Protein AF-A0A517RIB2-F1 (afdb_monomer)

Foldseek 3Di:
DDDDDDDDDDDDDDPPDDDDDDDDDDDDDDDDDDDDDDDDDDDDDDDDDDDDDDDDPVVVVVVVVVPPPPVVPPPDPFDFDVVHDDPVQLLVQVLQVVQCCVPPPVNQVVCVQQFPRPDQEEEEEQPEPDGDPPPRDHDHPSHDYYHDDPPDAPQLDGWHKYKYWHAAARGGWDDDLPDANTKIWIHTRHHANVHDDDFIKIWGWTWDDDDPHIYTDTRDMDTD

Solvent-accessible surface area (backbone atoms only — not comparable to full-atom values): 14415 Å² total; per-residue (Å²): 140,86,86,83,85,83,84,81,84,82,82,83,81,80,83,79,80,84,78,80,89,80,87,77,91,77,91,81,87,85,85,83,88,83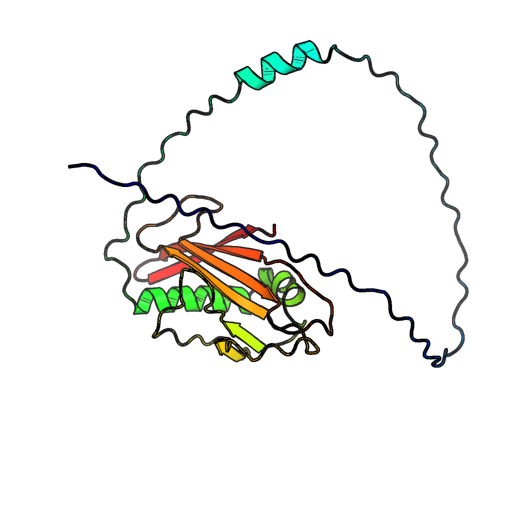,81,92,79,82,90,80,91,79,82,84,82,85,80,81,89,78,89,74,84,78,71,67,76,77,73,59,55,68,62,60,75,71,68,72,81,69,72,72,75,76,68,76,79,65,65,59,48,83,75,68,74,47,76,67,54,52,44,52,28,55,43,49,48,52,41,48,54,74,67,38,74,88,35,44,64,59,49,38,64,32,15,38,70,91,63,41,61,34,30,39,41,63,87,47,96,34,59,70,63,93,86,61,78,75,83,46,94,89,45,51,71,40,73,58,63,100,84,71,64,46,61,79,32,57,30,25,28,25,43,29,41,62,40,80,46,74,59,31,53,48,88,50,78,88,43,36,20,32,28,38,34,37,21,46,60,36,14,36,67,80,53,79,66,85,72,52,38,38,40,26,22,29,54,43,78,59,87,96,43,70,45,58,40,84,68,37,73,50,71,127

Sequence (224 aa):
MRCWVVLSLLIFANLSCNSEPGTSIAEGNRPPNSTEEDFLSTRSPSSEGEDSSLKSADEVIDLIESSTNEETEKLPPPIPFDPPLTAMEINGILQQCLEQILTSADFKRQREFYGTPGSKDVQLVNSSKTPWPANFHPKVKGYDLRFAKSNSVDLDGNRILGIRLDKLDVVAPNAGLFDGNIVLALSNVGGTKNGAVNGGCFLNFTVHRQGDNYVAAFSSSFDP

Radius of gyration: 26.04 Å; Cα contacts (8 Å, |Δi|>4): 301; chains: 1; bounding box: 56×55×72 Å

Nearest PDB structures (foldseek):
  7vd7-assembly1_A  TM=3.575E-01  e=9.929E-01  Salmonella enterica subsp. enterica serovar Typhimurium
  3fsd-assembly1_A-2  TM=3.003E-01  e=2.112E+00  Rhodospirillum rubrum ATCC 11170
  4kh9-assembly1_A  TM=2.680E-01  e=2.550E+00  Legionella pneumophila subsp. pneumophila str. Philadelphia 1

pLDDT: mean 79.36, std 21.77, range [35.62, 98.62]

Secondary structure (DSSP, 8-state):
-----------------PPP---------PPP----------PPPP----------GGGTHHHHHTS-------PPPPPPPSSPPPHHHHHHHHHHHHHHHHH-STTHHHHHHHS-TT--EEEEE--SSSPPPTT-----TT-EEEEPPTT---TTS---EEEEEEEE--SS----TT--SEEEEEEE-S-STT----SEEEEEEEEEEETTEEEEEEEEEE--

Organism: NCBI:txid2527973

Structure (mmCIF, N/CA/C/O backbone):
data_AF-A0A517RIB2-F1
#
_entry.id   AF-A0A517RIB2-F1
#
loop_
_atom_site.group_PDB
_atom_site.id
_atom_site.type_symbol
_atom_site.label_atom_id
_atom_site.label_alt_id
_atom_site.label_comp_id
_atom_site.label_asym_id
_atom_site.label_entity_id
_atom_site.label_seq_id
_atom_site.pdbx_PDB_ins_code
_atom_site.Cartn_x
_atom_site.Cartn_y
_atom_site.Cartn_z
_atom_site.occupancy
_atom_site.B_iso_or_equiv
_atom_site.auth_seq_id
_atom_site.auth_comp_id
_atom_site.auth_asym_id
_atom_site.auth_atom_id
_atom_site.pdbx_PDB_model_num
ATOM 1 N N . MET A 1 1 ? -4.989 41.581 23.540 1.00 45.84 1 MET A N 1
ATOM 2 C CA . MET A 1 1 ? -4.240 40.375 23.126 1.00 45.84 1 MET A CA 1
ATOM 3 C C . MET A 1 1 ? -4.424 40.224 21.624 1.00 45.84 1 MET A C 1
ATOM 5 O O . MET A 1 1 ? -5.555 40.067 21.191 1.00 45.84 1 MET A O 1
ATOM 9 N N . ARG A 1 2 ? -3.370 40.431 20.826 1.00 42.09 2 ARG A N 1
ATOM 10 C CA . ARG A 1 2 ? -3.424 40.395 19.354 1.00 42.09 2 ARG A CA 1
ATOM 11 C C . ARG A 1 2 ? -2.782 39.088 18.888 1.00 42.09 2 ARG A C 1
ATOM 13 O O . ARG A 1 2 ? -1.605 38.877 19.153 1.00 42.09 2 ARG A O 1
ATOM 20 N N . CYS A 1 3 ? -3.572 38.218 18.266 1.00 43.56 3 CYS A N 1
ATOM 21 C CA . CYS A 1 3 ? -3.136 36.927 17.740 1.00 43.56 3 CYS A CA 1
ATOM 22 C C . CYS A 1 3 ? -2.568 37.137 16.327 1.00 43.56 3 CYS A C 1
ATOM 24 O O . CYS A 1 3 ? -3.243 37.719 15.479 1.00 43.56 3 CYS A O 1
ATOM 26 N N . TRP A 1 4 ? -1.316 36.740 16.100 1.00 40.41 4 TRP A N 1
ATOM 27 C CA . TRP A 1 4 ? -0.672 36.773 14.787 1.00 40.41 4 TRP A CA 1
ATOM 28 C C . TRP A 1 4 ? -0.958 35.460 14.054 1.00 40.41 4 TRP A C 1
ATOM 30 O O . TRP A 1 4 ? -0.610 34.389 14.544 1.00 40.41 4 TRP A O 1
ATOM 40 N N . VAL A 1 5 ? -1.576 35.554 12.878 1.00 42.59 5 VAL A N 1
ATOM 41 C CA . VAL A 1 5 ? -1.723 34.448 11.926 1.00 42.59 5 VAL A CA 1
ATOM 42 C C . VAL A 1 5 ? -0.463 34.417 11.064 1.00 42.59 5 VAL A C 1
ATOM 44 O O . VAL A 1 5 ? -0.198 35.364 10.327 1.00 42.59 5 VAL A O 1
ATOM 47 N N . VAL A 1 6 ? 0.328 33.349 11.166 1.00 46.88 6 VAL A N 1
ATOM 48 C CA . VAL A 1 6 ? 1.473 33.107 10.279 1.00 46.88 6 VAL A CA 1
ATOM 49 C C . VAL A 1 6 ? 1.001 32.218 9.134 1.00 46.88 6 VAL A C 1
ATOM 51 O O . VAL A 1 6 ? 0.803 31.017 9.298 1.00 46.88 6 VAL A O 1
ATOM 54 N N . LEU A 1 7 ? 0.797 32.836 7.973 1.00 38.75 7 LEU A N 1
ATOM 55 C CA . LEU A 1 7 ? 0.502 32.175 6.707 1.00 38.75 7 LEU A CA 1
ATOM 56 C C . LEU A 1 7 ? 1.837 31.774 6.055 1.00 38.75 7 LEU A C 1
ATOM 58 O O . LEU A 1 7 ? 2.567 32.633 5.567 1.00 38.75 7 LEU A O 1
ATOM 62 N N . SER A 1 8 ? 2.191 30.487 6.078 1.00 37.72 8 SER A N 1
ATOM 63 C CA . SER A 1 8 ? 3.342 29.971 5.319 1.00 37.72 8 SER A CA 1
ATOM 64 C C . SER A 1 8 ? 2.891 29.524 3.930 1.00 37.72 8 SER A C 1
ATOM 66 O O . SER A 1 8 ? 2.282 28.467 3.782 1.00 37.72 8 SER A O 1
ATOM 68 N N . LEU A 1 9 ? 3.204 30.335 2.916 1.00 35.62 9 LEU A N 1
ATOM 69 C CA . LEU A 1 9 ? 3.211 29.921 1.513 1.00 35.62 9 LEU A CA 1
ATOM 70 C C . LEU A 1 9 ? 4.440 29.032 1.267 1.00 35.62 9 LEU A C 1
ATOM 72 O O . LEU A 1 9 ? 5.571 29.495 1.402 1.00 35.62 9 LEU A O 1
ATOM 76 N N . LEU A 1 10 ? 4.227 27.782 0.858 1.00 38.34 10 LEU A N 1
ATOM 77 C CA . LEU A 1 10 ? 5.267 26.946 0.257 1.00 38.34 10 LEU A CA 1
ATOM 78 C C . LEU A 1 10 ? 5.134 27.021 -1.266 1.00 38.34 10 LEU A C 1
ATOM 80 O O . LEU A 1 10 ? 4.159 26.552 -1.847 1.00 38.34 10 LEU A O 1
ATOM 84 N N . ILE A 1 11 ? 6.128 27.649 -1.888 1.00 37.16 11 ILE A N 1
ATOM 85 C CA . ILE A 1 11 ? 6.320 27.722 -3.336 1.00 37.16 11 ILE A CA 1
ATOM 86 C C . ILE A 1 11 ? 6.935 26.390 -3.781 1.00 37.16 11 ILE A C 1
ATOM 88 O O . ILE A 1 11 ? 8.055 26.066 -3.387 1.00 37.16 11 ILE A O 1
ATOM 92 N N . PHE A 1 12 ? 6.226 25.620 -4.607 1.00 36.28 12 PHE A N 1
ATOM 93 C CA . PHE A 1 12 ? 6.819 24.500 -5.337 1.00 36.28 12 PHE A CA 1
ATOM 94 C C . PHE A 1 12 ? 7.558 25.046 -6.561 1.00 36.28 12 PHE A C 1
ATOM 96 O O . PHE A 1 12 ? 6.946 25.543 -7.505 1.00 36.28 12 PHE A O 1
ATOM 103 N N . ALA A 1 13 ? 8.888 24.967 -6.538 1.00 38.66 13 ALA A N 1
ATOM 104 C CA . ALA A 1 13 ? 9.708 25.180 -7.719 1.00 38.66 13 ALA A CA 1
ATOM 105 C C . ALA A 1 13 ? 9.630 23.929 -8.611 1.00 38.66 13 ALA A C 1
ATOM 107 O O . ALA A 1 13 ? 10.135 22.867 -8.252 1.00 38.66 13 ALA A O 1
ATOM 108 N N . ASN A 1 14 ? 8.990 24.066 -9.774 1.00 38.19 14 ASN A N 1
ATOM 109 C CA . ASN A 1 14 ? 9.093 23.114 -10.876 1.00 38.19 14 ASN A CA 1
ATOM 110 C C . ASN A 1 14 ? 10.513 23.183 -11.455 1.00 38.19 14 ASN A C 1
ATOM 112 O O . ASN A 1 14 ? 10.850 24.132 -12.162 1.00 38.19 14 ASN A O 1
ATOM 116 N N . LEU A 1 15 ? 11.351 22.185 -11.163 1.00 39.03 15 LEU A N 1
ATOM 117 C CA . LEU A 1 15 ? 12.595 21.967 -11.899 1.00 39.03 15 LEU A CA 1
ATOM 118 C C . LEU A 1 15 ? 12.270 21.177 -13.174 1.00 39.03 15 LEU A C 1
ATOM 120 O O . LEU A 1 15 ? 12.202 19.951 -13.169 1.00 39.03 15 LEU A O 1
ATOM 124 N N . SER A 1 16 ? 12.051 21.902 -14.268 1.00 36.34 16 SER A N 1
ATOM 125 C CA . SER A 1 16 ? 12.040 21.342 -15.619 1.00 36.34 16 SER A CA 1
ATOM 126 C C . SER A 1 16 ? 13.488 21.263 -16.106 1.00 36.34 16 SER A C 1
ATOM 128 O O . SER A 1 16 ? 14.048 22.260 -16.557 1.00 36.34 16 SER A O 1
ATOM 130 N N . CYS A 1 17 ? 14.126 20.098 -15.975 1.00 39.66 17 CYS A N 1
ATOM 131 C CA . CYS A 1 17 ? 15.418 19.845 -16.612 1.00 39.66 17 CYS A CA 1
ATOM 132 C C . CYS A 1 17 ? 15.189 19.448 -18.073 1.00 39.66 17 CYS A C 1
ATOM 134 O O . CYS A 1 17 ? 14.773 18.329 -18.363 1.00 39.66 17 CYS A O 1
ATOM 136 N N . ASN A 1 18 ? 15.486 20.376 -18.984 1.00 40.94 18 ASN A N 1
ATOM 137 C CA . ASN A 1 18 ? 15.702 20.080 -20.396 1.00 40.94 18 ASN A CA 1
ATOM 138 C C . ASN A 1 18 ? 16.976 19.235 -20.531 1.00 40.94 18 ASN A C 1
ATOM 140 O O . ASN A 1 18 ? 18.061 19.712 -20.202 1.00 40.94 18 ASN A O 1
ATOM 144 N N . SER A 1 19 ? 16.854 18.002 -21.019 1.00 47.44 19 SER A N 1
ATOM 145 C CA . SER A 1 19 ? 17.989 17.212 -21.495 1.00 47.44 19 SER A CA 1
ATOM 146 C C . SER A 1 19 ? 18.117 17.351 -23.014 1.00 47.44 19 SER A C 1
ATOM 148 O O . SER A 1 19 ? 17.163 17.150 -23.764 1.00 47.44 19 SER A O 1
ATOM 150 N N . GLU A 1 20 ? 19.310 17.733 -23.465 1.00 50.09 20 GLU A N 1
ATOM 151 C CA . GLU A 1 20 ? 19.690 17.755 -24.878 1.00 50.09 20 GLU A CA 1
ATOM 152 C C . GLU A 1 20 ? 19.868 16.322 -25.423 1.00 50.09 20 GLU A C 1
ATOM 154 O O . GLU A 1 20 ? 20.310 15.432 -24.688 1.00 50.09 20 GLU A O 1
ATOM 159 N N . PRO A 1 21 ? 19.567 16.066 -26.711 1.00 47.94 21 PRO A N 1
ATOM 160 C CA . PRO A 1 21 ? 19.746 14.751 -27.311 1.00 47.94 21 PRO A CA 1
ATOM 161 C C . PRO A 1 21 ? 21.208 14.523 -27.723 1.00 47.94 21 PRO A C 1
ATOM 163 O O . PRO A 1 21 ? 21.693 15.049 -28.725 1.00 47.94 21 PRO A O 1
ATOM 166 N N . GLY A 1 22 ? 21.909 13.684 -26.959 1.00 44.22 22 GLY A N 1
ATOM 167 C CA . GLY A 1 22 ? 23.202 13.121 -27.338 1.00 44.22 22 GLY A CA 1
ATOM 168 C C . GLY A 1 22 ? 23.033 11.954 -28.310 1.00 44.22 22 GLY A C 1
ATOM 169 O O . GLY A 1 22 ? 22.654 10.852 -27.922 1.00 44.22 22 GLY A O 1
ATOM 170 N N . THR A 1 23 ? 23.331 12.200 -29.583 1.00 46.28 23 THR A N 1
ATOM 171 C CA . THR A 1 23 ? 23.396 11.188 -30.645 1.00 46.28 23 THR A CA 1
ATOM 172 C C . THR A 1 23 ? 24.617 10.291 -30.432 1.00 46.28 23 THR A C 1
ATOM 174 O O . THR A 1 23 ? 25.746 10.774 -30.481 1.00 46.28 23 THR A O 1
ATOM 177 N N . SER A 1 24 ? 24.424 8.983 -30.246 1.00 51.97 24 SER A N 1
ATOM 178 C CA . SER A 1 24 ? 25.511 8.003 -30.362 1.00 51.97 24 SER A CA 1
ATOM 179 C C . SER A 1 24 ? 25.044 6.823 -31.209 1.00 51.97 24 SER A C 1
ATOM 181 O O . SER A 1 24 ? 24.125 6.091 -30.841 1.00 51.97 24 SER A O 1
ATOM 183 N N . ILE A 1 25 ? 25.678 6.702 -32.373 1.00 47.03 25 ILE A N 1
ATOM 184 C CA . ILE A 1 25 ? 25.549 5.620 -33.343 1.00 47.03 25 ILE A CA 1
ATOM 185 C C . ILE A 1 25 ? 26.330 4.418 -32.806 1.00 47.03 25 ILE A C 1
ATOM 187 O O . ILE A 1 25 ? 27.524 4.533 -32.539 1.00 47.03 25 ILE A O 1
ATOM 191 N N . ALA A 1 26 ? 25.672 3.266 -32.695 1.00 50.69 26 ALA A N 1
ATOM 192 C CA . ALA A 1 26 ? 26.340 1.977 -32.577 1.00 50.69 26 ALA A CA 1
ATOM 193 C C . ALA A 1 26 ? 25.651 0.974 -33.512 1.00 50.69 26 ALA A C 1
ATOM 195 O O . ALA A 1 26 ? 24.519 0.547 -33.284 1.00 50.69 26 ALA A O 1
ATOM 196 N N . GLU A 1 27 ? 26.352 0.665 -34.602 1.00 44.44 27 GLU A N 1
ATOM 197 C CA . GLU A 1 27 ? 26.078 -0.422 -35.538 1.00 44.44 27 GLU A CA 1
ATOM 198 C C . GLU A 1 27 ? 26.131 -1.781 -34.829 1.00 44.44 27 GLU A C 1
ATOM 200 O O . GLU A 1 27 ? 27.027 -2.040 -34.024 1.00 44.44 27 GLU A O 1
ATOM 205 N N . GLY A 1 28 ? 25.205 -2.685 -35.160 1.00 40.41 28 GLY A N 1
ATOM 206 C CA . GLY A 1 28 ? 25.225 -4.033 -34.599 1.00 40.41 28 GLY A CA 1
ATOM 207 C C . GLY A 1 28 ? 24.167 -4.982 -35.155 1.00 40.41 28 GLY A C 1
ATOM 208 O O . GLY A 1 28 ? 23.161 -5.231 -34.507 1.00 40.41 28 GLY A O 1
ATOM 209 N N . ASN A 1 29 ? 24.464 -5.549 -36.326 1.00 45.88 29 ASN A N 1
ATOM 210 C CA . ASN A 1 29 ? 24.098 -6.893 -36.805 1.00 45.88 29 ASN A CA 1
ATOM 211 C C . ASN A 1 29 ? 22.614 -7.307 -36.886 1.00 45.88 29 ASN A C 1
ATOM 213 O O . ASN A 1 29 ? 21.997 -7.792 -35.940 1.00 45.88 29 ASN A O 1
ATOM 217 N N . ARG A 1 30 ? 22.111 -7.259 -38.126 1.00 48.56 30 ARG A N 1
ATOM 218 C CA . ARG A 1 30 ? 20.836 -7.808 -38.606 1.00 48.56 30 AR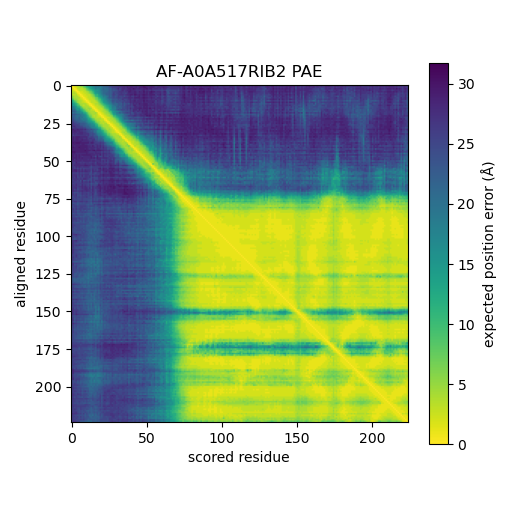G A CA 1
ATOM 219 C C . ARG A 1 30 ? 21.017 -9.259 -39.100 1.00 48.56 30 ARG A C 1
ATOM 221 O O . ARG A 1 30 ? 21.822 -9.461 -40.008 1.00 48.56 30 ARG A O 1
ATOM 228 N N . PRO A 1 31 ? 20.269 -10.258 -38.594 1.00 62.62 31 PRO A N 1
ATOM 229 C CA . PRO A 1 31 ? 20.094 -11.540 -39.278 1.00 62.62 31 PRO A CA 1
ATOM 230 C C . PRO A 1 31 ? 18.979 -11.461 -40.348 1.00 62.62 31 PRO A C 1
ATOM 232 O O . PRO A 1 31 ? 18.079 -10.623 -40.230 1.00 62.62 31 PRO A O 1
ATOM 235 N N . PRO A 1 32 ? 19.031 -12.293 -41.407 1.00 55.94 32 PRO A N 1
ATOM 236 C CA . PRO A 1 32 ? 18.137 -12.177 -42.552 1.00 55.94 32 PRO A CA 1
AT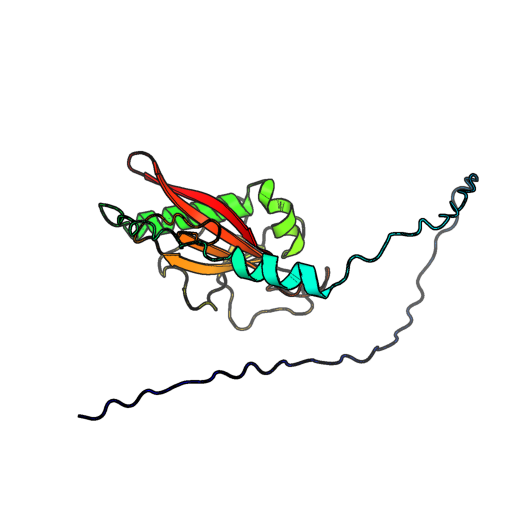OM 237 C C . PRO A 1 32 ? 16.843 -12.994 -42.414 1.00 55.94 32 PRO A C 1
ATOM 239 O O . PRO A 1 32 ? 16.830 -14.072 -41.831 1.00 55.94 32 PRO A O 1
ATOM 242 N N . ASN A 1 33 ? 15.816 -12.460 -43.078 1.00 40.31 33 ASN A N 1
ATOM 243 C CA . ASN A 1 33 ? 14.698 -13.122 -43.751 1.00 40.31 33 ASN A CA 1
ATOM 244 C C . ASN A 1 33 ? 13.892 -14.202 -43.024 1.00 40.31 33 ASN A C 1
ATOM 246 O O . ASN A 1 33 ? 14.311 -15.351 -42.916 1.00 40.31 33 ASN A O 1
ATOM 250 N N . SER A 1 34 ? 12.612 -13.885 -42.826 1.00 42.56 34 SER A N 1
ATOM 251 C CA . SER A 1 34 ? 11.543 -14.833 -43.129 1.00 42.56 34 SER A CA 1
ATOM 252 C C . SER A 1 34 ? 10.232 -14.106 -43.451 1.00 42.56 34 SER A C 1
ATOM 254 O O . SER A 1 34 ? 9.745 -13.320 -42.642 1.00 42.56 34 SER A O 1
ATOM 256 N N . THR A 1 35 ? 9.687 -14.476 -44.611 1.00 48.28 35 THR A N 1
ATOM 257 C CA . THR A 1 35 ? 8.255 -14.627 -44.912 1.00 48.28 35 THR A CA 1
ATOM 258 C C . THR A 1 35 ? 7.472 -13.386 -45.347 1.00 48.28 35 THR A C 1
ATOM 260 O O . THR A 1 35 ? 7.048 -12.552 -44.552 1.00 48.28 35 THR A O 1
ATOM 263 N N . GLU A 1 36 ? 7.263 -13.344 -46.663 1.00 48.62 36 GLU A N 1
ATOM 264 C CA . GLU A 1 36 ? 6.168 -12.683 -47.366 1.00 48.62 36 GLU A CA 1
ATOM 265 C C . GLU A 1 36 ? 4.822 -13.200 -46.837 1.00 48.62 36 GLU A C 1
ATOM 267 O O . GLU A 1 36 ? 4.609 -14.406 -46.870 1.00 48.62 36 GLU A O 1
ATOM 272 N N . GLU A 1 37 ? 3.924 -12.311 -46.403 1.00 57.41 37 GLU A N 1
ATOM 273 C CA . GLU A 1 37 ? 2.473 -12.483 -46.561 1.00 57.41 37 GLU A CA 1
ATOM 274 C C . GLU A 1 37 ? 1.821 -11.126 -46.867 1.00 57.41 37 GLU A C 1
ATOM 276 O O . GLU A 1 37 ? 1.681 -10.221 -46.046 1.00 57.41 37 GLU A O 1
ATOM 281 N N . ASP A 1 38 ? 1.585 -10.999 -48.161 1.00 43.66 38 ASP A N 1
ATOM 282 C CA . ASP A 1 38 ? 0.458 -10.443 -48.892 1.00 43.66 38 ASP A CA 1
ATOM 283 C C . ASP A 1 38 ? -0.883 -10.198 -48.139 1.00 43.66 38 ASP A C 1
ATOM 285 O O . ASP A 1 38 ? -1.216 -10.866 -47.167 1.00 43.66 38 ASP A O 1
ATOM 289 N N . PHE A 1 39 ? -1.705 -9.307 -48.723 1.00 42.22 39 PHE A N 1
ATOM 290 C CA . PHE A 1 39 ? -3.166 -9.132 -48.529 1.00 42.22 39 PHE A CA 1
ATOM 291 C C . PHE A 1 39 ? -3.692 -8.296 -47.331 1.00 42.22 39 PHE A C 1
ATOM 293 O O . PHE A 1 39 ? -3.982 -8.801 -46.256 1.00 42.22 39 PHE A O 1
ATOM 300 N N . LEU A 1 40 ? -4.013 -7.011 -47.558 1.00 47.53 40 LEU A N 1
ATOM 301 C CA . LEU A 1 40 ? -5.338 -6.538 -48.022 1.00 47.53 40 LEU A CA 1
ATOM 302 C C . LEU A 1 40 ? -5.604 -5.062 -47.678 1.00 47.53 40 LEU A C 1
ATOM 304 O O . LEU A 1 40 ? -5.538 -4.597 -46.544 1.00 47.53 40 LEU A O 1
ATOM 308 N N . SER A 1 41 ? -5.995 -4.359 -48.735 1.00 49.34 41 SER A N 1
ATOM 309 C CA . SER A 1 41 ? -6.528 -3.004 -48.787 1.00 49.34 41 SER A CA 1
ATOM 310 C C . SER A 1 41 ? -7.729 -2.818 -47.849 1.00 49.34 41 SER A C 1
ATOM 312 O O . SER A 1 41 ? -8.710 -3.552 -47.965 1.00 49.34 41 SER A O 1
ATOM 314 N N . THR A 1 42 ? -7.702 -1.803 -46.978 1.00 49.00 42 THR A N 1
ATOM 315 C CA . THR A 1 42 ? -8.908 -1.351 -46.264 1.00 49.00 42 THR A CA 1
ATOM 316 C C . THR A 1 42 ? -9.234 0.085 -46.658 1.00 49.00 42 THR A C 1
ATOM 318 O O . THR A 1 42 ? -8.474 1.017 -46.407 1.00 49.00 42 THR A O 1
ATOM 321 N N . ARG A 1 43 ? -10.378 0.208 -47.339 1.00 43.53 43 ARG A N 1
ATOM 322 C CA . ARG A 1 43 ? -11.059 1.426 -47.789 1.00 43.53 43 ARG A CA 1
ATOM 323 C C . ARG A 1 43 ? -11.248 2.442 -46.661 1.00 43.53 43 ARG A C 1
ATOM 325 O O . ARG A 1 43 ? -11.778 2.102 -45.608 1.00 43.53 43 ARG A O 1
ATOM 332 N N . SER A 1 44 ? -10.960 3.703 -46.970 1.00 53.47 44 SER A N 1
ATOM 333 C CA . SER A 1 44 ? -11.475 4.871 -46.255 1.00 53.47 44 SER A CA 1
ATOM 334 C C . SER A 1 44 ? -12.999 4.971 -46.412 1.00 53.47 44 SER A C 1
ATOM 336 O O . SER A 1 44 ? -13.476 4.946 -47.551 1.00 53.47 44 SER A O 1
ATOM 338 N N . PRO A 1 45 ? -13.775 5.134 -45.329 1.00 60.81 45 PRO A N 1
ATOM 339 C CA . PRO A 1 45 ? -15.135 5.631 -45.429 1.00 60.81 45 PRO A CA 1
ATOM 340 C C . PRO A 1 45 ? -15.137 7.164 -45.404 1.00 60.81 45 PRO A C 1
ATOM 342 O O . PRO A 1 45 ? -14.720 7.803 -44.439 1.00 60.81 45 PRO A O 1
ATOM 345 N N . SER A 1 46 ? -15.615 7.734 -46.506 1.00 50.97 46 SER A N 1
ATOM 346 C CA . SER A 1 46 ? -16.112 9.101 -46.617 1.00 50.97 46 SER A CA 1
ATOM 347 C C . SER A 1 46 ? -17.292 9.273 -45.659 1.00 50.97 46 SER A C 1
ATOM 349 O O . SER A 1 46 ? -18.270 8.537 -45.761 1.00 50.97 46 SER A O 1
ATOM 351 N N . SER A 1 47 ? -17.202 10.227 -44.737 1.00 57.00 47 SER A N 1
ATOM 352 C CA . SER A 1 47 ? -18.310 10.622 -43.867 1.00 57.00 47 SER A CA 1
ATOM 353 C C . SER A 1 47 ? -18.882 11.925 -44.406 1.00 57.00 47 SER A C 1
ATOM 355 O O . SER A 1 47 ? -18.258 12.979 -44.280 1.00 57.00 47 SER A O 1
ATOM 357 N N . GLU A 1 48 ? -20.035 11.816 -45.057 1.00 56.81 48 GLU A N 1
ATOM 358 C CA . GLU A 1 48 ? -20.853 12.931 -45.523 1.00 56.81 48 GLU A CA 1
ATOM 359 C C . GLU A 1 48 ? -21.429 13.697 -44.328 1.00 56.81 48 GLU A C 1
ATOM 361 O O . GLU A 1 48 ? -21.683 13.131 -43.263 1.00 56.81 48 GLU A O 1
ATOM 366 N N . GLY A 1 49 ? -21.547 15.012 -44.504 1.00 53.34 49 GLY A N 1
ATOM 367 C CA . GLY A 1 49 ? -22.032 15.931 -43.490 1.00 53.34 49 GLY A CA 1
ATOM 368 C C . GLY A 1 49 ? -23.516 15.754 -43.202 1.00 53.34 49 GLY A C 1
ATOM 369 O O . GLY A 1 49 ? -24.329 15.635 -44.116 1.00 53.34 49 GLY A O 1
ATOM 370 N N . GLU A 1 50 ? -23.854 15.840 -41.920 1.00 54.75 50 GLU A N 1
ATOM 371 C CA . GLU A 1 50 ? -25.201 16.159 -41.476 1.00 54.75 50 GLU A CA 1
ATOM 372 C C . GLU A 1 50 ? -25.186 17.472 -40.694 1.00 54.75 50 GLU A C 1
ATOM 374 O O . GLU A 1 50 ? -24.386 17.711 -39.789 1.00 54.75 50 GLU A O 1
ATOM 379 N N . ASP A 1 51 ? -26.080 18.333 -41.153 1.00 54.00 51 ASP A N 1
ATOM 380 C CA . ASP A 1 51 ? -26.317 19.714 -40.785 1.00 54.00 51 ASP A CA 1
ATOM 381 C C . ASP A 1 51 ? -27.073 19.743 -39.444 1.00 54.00 51 ASP A C 1
ATOM 383 O O . ASP A 1 51 ? -28.297 19.599 -39.388 1.00 54.00 51 ASP A O 1
ATOM 387 N N . SER A 1 52 ? -26.347 19.845 -38.326 1.00 56.03 52 SER A N 1
ATOM 388 C CA . SER A 1 52 ? -26.957 19.920 -36.996 1.00 56.03 52 SER A CA 1
ATOM 389 C C . SER A 1 52 ? -27.192 21.375 -36.596 1.00 56.03 52 SER A C 1
ATOM 391 O O . SER A 1 52 ? -26.274 22.092 -36.196 1.00 56.03 52 SER A O 1
ATOM 393 N N . SER A 1 53 ? -28.458 21.775 -36.694 1.00 58.81 53 SER A N 1
ATOM 394 C CA . SER A 1 53 ? -29.059 22.999 -36.160 1.00 58.81 53 SER A CA 1
ATOM 395 C C . SER A 1 53 ? -28.472 23.399 -34.796 1.00 58.81 53 SER A C 1
ATOM 397 O O . SER A 1 53 ? -28.748 22.781 -33.764 1.00 58.81 53 SER A O 1
ATOM 399 N N . LEU A 1 54 ? -27.649 24.450 -34.813 1.00 53.09 54 LEU A N 1
ATOM 400 C CA . LEU A 1 54 ? -27.079 25.104 -33.639 1.00 53.09 54 LEU A CA 1
ATOM 401 C C . LEU A 1 54 ? -28.208 25.766 -32.839 1.00 53.09 54 LEU A C 1
ATOM 403 O O . LEU A 1 54 ? -28.669 26.857 -33.173 1.00 53.09 54 LEU A O 1
ATOM 407 N N . LYS A 1 55 ? -28.661 25.103 -31.772 1.00 57.12 55 LYS A N 1
ATOM 408 C CA . LYS A 1 55 ? -29.397 25.784 -30.703 1.00 57.12 55 LYS A CA 1
ATOM 409 C C . LYS A 1 55 ? -28.445 26.776 -30.033 1.00 57.12 55 LYS A C 1
ATOM 411 O O . LYS A 1 55 ? -27.293 26.439 -29.767 1.00 57.12 55 LYS A O 1
ATOM 416 N N . SER A 1 56 ? -28.927 28.001 -29.836 1.00 61.31 56 SER A N 1
ATOM 417 C CA . SER A 1 56 ? -28.163 29.129 -29.298 1.00 61.31 56 SER A CA 1
ATOM 418 C C . SER A 1 56 ? -27.468 28.750 -27.987 1.00 61.31 56 SER A C 1
ATOM 420 O O . SER A 1 56 ? -28.117 28.257 -27.065 1.00 61.31 56 SER A O 1
ATOM 422 N N . ALA A 1 57 ? -26.153 28.974 -27.914 1.00 58.75 57 ALA A N 1
ATOM 423 C CA . ALA A 1 57 ? -25.313 28.621 -26.766 1.00 58.75 57 ALA A CA 1
ATOM 424 C C . ALA A 1 57 ? -25.732 29.331 -25.463 1.00 58.75 57 ALA A C 1
ATOM 426 O O . ALA A 1 57 ? -25.425 28.846 -24.376 1.00 58.75 57 ALA A O 1
ATOM 427 N N . ASP A 1 58 ? -26.477 30.431 -25.575 1.00 58.47 58 ASP A N 1
ATOM 428 C CA . ASP A 1 58 ? -26.853 31.272 -24.440 1.00 58.47 58 ASP A CA 1
ATOM 429 C C . ASP A 1 58 ? -28.008 30.694 -23.599 1.00 58.47 58 ASP A C 1
ATOM 431 O O . ASP A 1 58 ? -28.144 31.050 -22.436 1.00 58.47 58 ASP A O 1
ATOM 435 N N . GLU A 1 59 ? -28.812 29.760 -24.125 1.00 55.12 59 GLU A N 1
ATOM 436 C CA . GLU A 1 59 ? -29.969 29.198 -23.394 1.00 55.12 59 GLU A CA 1
ATOM 437 C C . GLU A 1 59 ? -29.615 27.943 -22.563 1.00 55.12 59 GLU A C 1
ATOM 439 O O . GLU A 1 59 ? -30.413 27.468 -21.757 1.00 55.12 59 GLU A O 1
ATOM 444 N N . VAL A 1 60 ? -28.405 27.392 -22.733 1.00 56.19 60 VAL A N 1
ATOM 445 C CA . VAL A 1 60 ? -27.942 26.191 -22.006 1.00 56.19 60 VAL A CA 1
ATOM 446 C C . VAL A 1 60 ? -27.244 26.552 -20.685 1.00 56.19 60 VAL A C 1
ATOM 448 O O . VAL A 1 60 ? -27.168 25.718 -19.785 1.00 56.19 60 VAL A O 1
ATOM 451 N N . ILE A 1 61 ? -26.769 27.793 -20.534 1.00 58.50 61 ILE A N 1
ATOM 452 C CA . ILE A 1 61 ? -25.978 28.226 -19.370 1.00 58.50 61 ILE A CA 1
ATOM 453 C C . ILE A 1 61 ? -26.862 28.379 -18.118 1.00 58.50 61 ILE A C 1
ATOM 455 O O . ILE A 1 61 ? -26.500 27.870 -17.056 1.00 58.50 61 ILE A O 1
ATOM 459 N N . ASP A 1 62 ? -28.069 28.934 -18.253 1.00 57.09 62 ASP A N 1
ATOM 460 C CA . ASP A 1 62 ? -28.972 29.166 -17.111 1.00 57.09 62 ASP A CA 1
ATOM 461 C C . ASP A 1 62 ? -29.547 27.870 -16.499 1.00 57.09 62 ASP A C 1
ATOM 463 O O . ASP A 1 62 ? -29.919 27.841 -15.324 1.00 57.09 62 ASP A O 1
ATOM 467 N N . LEU A 1 63 ? -29.588 26.759 -17.250 1.00 55.06 63 LEU A N 1
ATOM 468 C CA . LEU A 1 63 ? -30.058 25.468 -16.721 1.00 55.06 63 LEU A CA 1
ATOM 469 C C . LEU A 1 63 ? -28.986 24.723 -15.906 1.00 55.06 63 LEU A C 1
ATOM 471 O O . LEU A 1 63 ? -29.322 23.923 -15.028 1.00 55.06 63 LEU A O 1
ATOM 475 N N . ILE A 1 64 ? -27.704 24.974 -16.190 1.00 57.28 64 ILE A N 1
ATOM 476 C CA . ILE A 1 64 ? -26.580 24.311 -15.514 1.00 57.28 64 ILE A CA 1
ATOM 477 C C . ILE A 1 64 ? -26.338 24.943 -14.137 1.00 57.28 64 ILE A C 1
ATOM 479 O O . ILE A 1 64 ? -26.093 24.218 -13.175 1.00 57.28 64 ILE A O 1
ATOM 483 N N . GLU A 1 65 ? -26.504 26.262 -14.000 1.00 57.22 65 GLU A N 1
ATOM 484 C CA . GLU A 1 65 ? -26.330 26.956 -12.712 1.00 57.22 65 GLU A CA 1
ATOM 485 C C . GLU A 1 65 ? -27.462 26.670 -11.705 1.00 57.22 65 GLU A C 1
ATOM 487 O O . GLU A 1 65 ? -27.270 26.781 -10.495 1.00 57.22 65 GLU A O 1
ATOM 492 N N . SER A 1 66 ? -28.634 26.230 -12.177 1.00 53.28 66 SER A N 1
ATOM 493 C CA . SER A 1 66 ? -29.799 25.933 -11.331 1.00 53.28 66 SER A CA 1
ATOM 494 C C . SER A 1 66 ? -29.757 24.558 -10.640 1.00 53.28 66 SER A C 1
ATOM 496 O O . SER A 1 66 ? -30.576 24.318 -9.751 1.00 53.28 66 SER A O 1
ATOM 498 N N . SER A 1 67 ? -28.867 23.640 -11.037 1.00 53.19 67 SER A N 1
ATOM 499 C CA . SER A 1 67 ? -28.947 22.221 -10.626 1.00 53.19 67 SER A CA 1
ATOM 500 C C . SER A 1 67 ? -27.901 21.776 -9.596 1.00 53.19 67 SER A C 1
ATOM 502 O O . SER A 1 67 ? -27.906 20.616 -9.199 1.00 53.19 67 SER A O 1
ATOM 504 N N . THR A 1 68 ? -27.022 22.660 -9.117 1.00 55.34 68 THR A N 1
ATOM 505 C CA . THR A 1 68 ? -25.900 22.285 -8.227 1.00 55.34 68 THR A CA 1
ATOM 506 C C . THR A 1 68 ? -26.080 22.686 -6.764 1.00 55.34 68 THR A C 1
ATOM 508 O O . THR A 1 68 ? -25.101 22.808 -6.032 1.00 55.34 68 THR A O 1
ATOM 511 N N . ASN A 1 69 ? -27.320 22.833 -6.295 1.00 57.31 69 ASN A N 1
ATOM 512 C CA . ASN A 1 69 ? -27.606 22.804 -4.859 1.00 57.31 69 ASN A CA 1
ATOM 513 C C . ASN A 1 69 ? -27.777 21.345 -4.407 1.00 57.31 69 ASN A C 1
ATOM 515 O O . ASN A 1 69 ? -28.828 20.961 -3.899 1.00 57.31 69 ASN A O 1
ATOM 519 N N . GLU A 1 70 ? -26.746 20.519 -4.613 1.00 62.25 70 GLU A N 1
ATOM 520 C CA . GLU A 1 70 ? -26.603 19.279 -3.852 1.00 62.25 70 GLU A CA 1
ATOM 521 C C . GLU A 1 70 ? -26.258 19.690 -2.422 1.00 62.25 70 GLU A C 1
ATOM 523 O O . GLU A 1 70 ? -25.098 19.885 -2.051 1.00 62.25 70 GLU A O 1
ATOM 528 N N . GLU A 1 71 ? -27.313 19.913 -1.640 1.00 60.69 71 GLU A N 1
ATOM 529 C CA . GLU A 1 71 ? -27.266 20.000 -0.192 1.00 60.69 71 GLU A CA 1
ATOM 530 C C . GLU A 1 71 ? -26.500 18.768 0.284 1.00 60.69 71 GLU A C 1
ATOM 532 O O . GLU A 1 71 ? -27.003 17.648 0.244 1.00 60.69 71 GLU A O 1
ATOM 537 N N . THR A 1 72 ? -25.218 18.968 0.594 1.00 63.88 72 THR A N 1
ATOM 538 C CA . THR A 1 72 ? -24.299 17.895 0.945 1.00 63.88 72 THR A CA 1
ATOM 539 C C . THR A 1 72 ? -24.817 17.337 2.256 1.00 63.88 72 THR A C 1
ATOM 541 O O . THR A 1 72 ? -24.568 17.916 3.315 1.00 63.88 72 THR A O 1
ATOM 544 N N . GLU A 1 73 ? -25.635 16.286 2.165 1.00 72.56 73 GLU A N 1
ATOM 545 C CA . GLU A 1 73 ? -26.282 15.649 3.298 1.00 72.56 73 GLU A CA 1
ATOM 546 C C . GLU A 1 73 ? -25.171 15.317 4.287 1.00 72.56 73 GLU A C 1
ATOM 548 O O . GLU A 1 73 ? -24.291 14.493 4.023 1.00 72.56 73 GLU A O 1
ATOM 553 N N . LYS A 1 74 ? -25.115 16.094 5.372 1.00 74.69 74 LYS A N 1
ATOM 554 C CA . LYS A 1 74 ? -23.986 16.084 6.291 1.00 74.69 74 LYS A CA 1
ATOM 555 C C . LYS A 1 74 ? -24.028 14.752 7.016 1.00 74.69 74 LYS A C 1
ATOM 557 O O . LYS A 1 74 ? -24.744 14.613 8.006 1.00 74.69 74 LYS A O 1
ATOM 562 N N . LEU A 1 75 ? -23.292 13.779 6.481 1.00 76.69 75 LEU A N 1
ATOM 563 C CA . LEU A 1 75 ? -23.243 12.435 7.030 1.00 76.69 75 LEU A CA 1
ATOM 564 C C . LEU A 1 75 ? -22.921 12.523 8.527 1.00 76.69 75 LEU A C 1
ATOM 566 O O . LEU A 1 75 ? -22.105 13.366 8.935 1.00 76.69 75 LEU A O 1
ATOM 570 N N . PRO A 1 76 ? -23.575 11.696 9.361 1.00 80.19 76 PRO A N 1
ATOM 571 C CA . PRO A 1 76 ? -23.268 11.662 10.779 1.00 80.19 76 PRO A CA 1
ATOM 572 C C . PRO A 1 76 ? -21.763 11.416 10.965 1.00 80.19 76 PRO A C 1
ATOM 574 O O . PRO A 1 76 ? -21.159 10.687 10.170 1.00 80.19 76 PRO A O 1
ATOM 577 N N . PRO A 1 77 ? -21.138 12.030 11.985 1.00 82.75 77 PRO A N 1
ATOM 578 C CA . PRO A 1 77 ? -19.717 11.843 12.224 1.00 82.75 77 PRO A CA 1
ATOM 579 C C . PRO A 1 77 ? -19.414 10.346 12.395 1.00 82.75 77 PRO A C 1
ATOM 581 O O . PRO A 1 77 ? -20.200 9.642 13.041 1.00 82.75 77 PRO A O 1
ATOM 584 N N . PRO A 1 78 ? -18.291 9.855 11.846 1.00 84.19 78 PRO A N 1
ATOM 585 C CA . PRO A 1 78 ? -17.870 8.476 12.030 1.00 84.19 78 PRO A CA 1
ATOM 586 C C . PRO A 1 78 ? -17.831 8.090 13.511 1.00 84.19 78 PRO A C 1
ATOM 588 O O . PRO A 1 78 ? -17.285 8.825 14.336 1.00 84.19 78 PRO A O 1
ATOM 591 N N . ILE A 1 79 ? -18.406 6.935 13.850 1.00 86.69 79 ILE A N 1
ATOM 592 C CA . ILE A 1 79 ? -18.356 6.399 15.213 1.00 86.69 79 ILE A CA 1
ATOM 593 C C . ILE A 1 79 ? -16.953 5.816 15.434 1.00 86.69 79 ILE A C 1
ATOM 595 O O . ILE A 1 79 ? -16.561 4.930 14.671 1.00 86.69 79 ILE A O 1
ATOM 599 N N . PRO A 1 80 ? -16.190 6.275 16.442 1.00 89.94 80 PRO A N 1
ATOM 600 C CA . PRO A 1 80 ? -14.873 5.721 16.733 1.00 89.94 80 PRO A CA 1
ATOM 601 C C . PRO A 1 80 ? -14.903 4.216 17.011 1.00 89.94 80 PRO A C 1
ATOM 603 O O . PRO A 1 80 ? -15.907 3.682 17.485 1.00 89.94 80 PRO A O 1
ATOM 606 N N . PHE A 1 81 ? -13.789 3.529 16.756 1.00 88.81 81 PHE A N 1
ATOM 607 C CA . PHE A 1 81 ? -13.650 2.130 17.157 1.00 88.81 81 PHE A CA 1
ATOM 608 C C . PHE A 1 81 ? -13.660 2.009 18.688 1.00 88.81 81 PHE A C 1
ATOM 610 O O . PHE A 1 81 ? -12.932 2.728 19.376 1.00 88.81 81 PHE A O 1
ATOM 617 N N . ASP A 1 82 ? -14.476 1.088 19.208 1.00 89.38 82 ASP A N 1
ATOM 618 C CA . ASP A 1 82 ? -14.572 0.778 20.636 1.00 89.38 82 ASP A CA 1
ATOM 619 C C . ASP A 1 82 ? -14.378 -0.739 20.879 1.00 89.38 82 ASP A C 1
ATOM 621 O O . ASP A 1 82 ? -15.207 -1.554 20.437 1.00 89.38 82 ASP A O 1
ATOM 625 N N . PRO A 1 83 ? -13.276 -1.154 21.535 1.00 91.06 83 PRO A N 1
ATOM 626 C CA . PRO A 1 83 ? -12.180 -0.306 22.020 1.00 91.06 83 PRO A CA 1
ATOM 627 C C . PRO A 1 83 ? -11.330 0.281 20.871 1.00 91.06 83 PRO A C 1
ATOM 629 O O . PRO A 1 83 ? -11.320 -0.284 19.772 1.00 91.06 83 PRO A O 1
ATOM 632 N N . PRO A 1 84 ? -10.572 1.371 21.116 1.00 93.56 84 PRO A N 1
ATOM 633 C CA . PRO A 1 84 ? -9.595 1.878 20.158 1.00 93.56 84 PRO A CA 1
ATOM 634 C C . PRO A 1 84 ? -8.566 0.811 19.782 1.00 93.56 84 PRO A C 1
ATOM 636 O O . PRO A 1 84 ? -8.161 0.008 20.626 1.00 93.56 84 PRO A O 1
ATOM 639 N N . LEU A 1 85 ? -8.098 0.844 18.534 1.00 95.12 85 LEU A N 1
ATOM 640 C CA . LEU A 1 85 ? -7.112 -0.118 18.051 1.00 95.12 85 LEU A CA 1
ATOM 641 C C . LEU A 1 85 ? -5.781 0.033 18.794 1.00 95.12 85 LEU A C 1
ATOM 643 O O . LEU A 1 85 ? -5.216 1.120 18.929 1.00 95.12 85 LEU A O 1
ATOM 647 N N . THR A 1 86 ? -5.241 -1.098 19.223 1.00 96.25 86 THR A N 1
ATOM 648 C CA . THR A 1 86 ? -3.905 -1.221 19.796 1.00 96.25 86 THR A CA 1
ATOM 649 C C . THR A 1 86 ? -2.828 -1.115 18.712 1.00 96.25 86 THR A C 1
ATOM 651 O O . THR A 1 86 ? -3.052 -1.407 17.538 1.00 96.25 86 THR A O 1
ATOM 654 N N . ALA A 1 87 ? -1.594 -0.783 19.103 1.00 96.25 87 ALA A N 1
ATOM 655 C CA . ALA A 1 87 ? -0.461 -0.738 18.169 1.00 96.25 87 ALA A CA 1
ATOM 656 C C . ALA A 1 87 ? -0.206 -2.083 17.458 1.00 96.25 87 ALA A C 1
ATOM 658 O O . ALA A 1 87 ? 0.256 -2.114 16.318 1.00 96.25 87 ALA A O 1
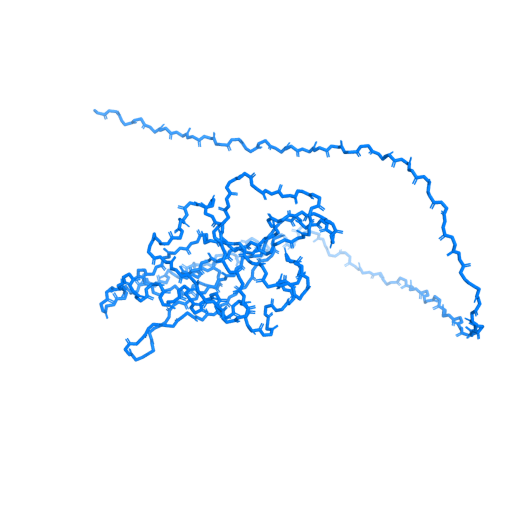ATOM 659 N N . MET A 1 88 ? -0.509 -3.201 18.124 1.00 96.81 88 MET A N 1
ATOM 660 C CA . MET A 1 88 ? -0.382 -4.536 17.544 1.00 96.81 88 MET A CA 1
ATOM 661 C C . MET A 1 88 ? -1.418 -4.768 16.440 1.00 96.81 88 MET A C 1
ATOM 663 O O . MET A 1 88 ? -1.061 -5.274 15.379 1.00 96.81 88 MET A O 1
ATOM 667 N N . GLU A 1 89 ? -2.671 -4.362 16.659 1.00 96.81 89 GLU A N 1
ATOM 668 C CA . GLU A 1 89 ? -3.732 -4.454 15.649 1.00 96.81 89 GLU A CA 1
ATOM 669 C C . GLU A 1 89 ? -3.431 -3.557 14.450 1.00 96.81 89 GLU A C 1
ATOM 671 O O . GLU A 1 89 ? -3.537 -4.010 13.314 1.00 96.81 89 GLU A O 1
ATOM 676 N N . ILE A 1 90 ? -2.953 -2.331 14.683 1.00 97.19 90 ILE A N 1
ATOM 677 C CA . ILE A 1 90 ? -2.514 -1.422 13.613 1.00 97.19 90 ILE A CA 1
ATOM 678 C C . ILE A 1 90 ? -1.425 -2.078 12.756 1.00 97.19 90 ILE A C 1
ATOM 680 O O . ILE A 1 90 ? -1.531 -2.099 11.529 1.00 97.19 90 ILE A O 1
ATOM 684 N N . ASN A 1 91 ? -0.405 -2.666 13.386 1.00 98.00 91 ASN A N 1
ATOM 685 C CA . ASN A 1 91 ? 0.646 -3.389 12.670 1.00 98.00 91 ASN A CA 1
ATOM 686 C C . ASN A 1 91 ? 0.085 -4.593 11.897 1.00 98.00 91 ASN A C 1
ATOM 688 O O . ASN A 1 91 ? 0.493 -4.830 10.762 1.00 98.00 91 ASN A O 1
ATOM 692 N N . GLY A 1 92 ? -0.870 -5.325 12.474 1.00 97.62 92 GLY A N 1
ATOM 693 C CA . GLY A 1 92 ? -1.554 -6.431 11.805 1.00 97.62 92 GLY A CA 1
ATOM 694 C C . GLY A 1 92 ? -2.327 -5.992 10.560 1.00 97.62 92 GLY A C 1
ATOM 695 O O . GLY A 1 92 ? -2.269 -6.661 9.532 1.00 97.62 92 GLY A O 1
ATOM 696 N N . ILE A 1 93 ? -3.007 -4.848 10.613 1.00 97.81 93 ILE A N 1
ATOM 697 C CA . ILE A 1 93 ? -3.758 -4.295 9.480 1.00 97.81 93 ILE A CA 1
ATOM 698 C C . ILE A 1 93 ? -2.808 -3.798 8.385 1.00 97.81 93 ILE A C 1
ATOM 700 O O . ILE A 1 93 ? -3.004 -4.113 7.214 1.00 97.81 93 ILE A O 1
ATOM 704 N N . LEU A 1 94 ? -1.742 -3.072 8.740 1.00 98.31 94 LEU A N 1
ATOM 705 C CA . LEU A 1 94 ? -0.735 -2.628 7.767 1.00 98.31 94 LEU A CA 1
ATOM 706 C C . LEU A 1 94 ? -0.053 -3.815 7.074 1.00 98.31 94 LEU A C 1
ATOM 708 O O . LEU A 1 94 ? 0.187 -3.778 5.867 1.00 98.31 94 LEU A O 1
ATOM 712 N N . GLN A 1 95 ? 0.224 -4.881 7.827 1.00 98.50 95 GLN A N 1
ATOM 713 C CA . GLN A 1 95 ? 0.746 -6.134 7.292 1.00 98.50 95 GLN A CA 1
ATOM 714 C C . GLN A 1 95 ? -0.231 -6.762 6.284 1.00 98.50 95 GLN A C 1
ATOM 716 O O . GLN A 1 95 ? 0.196 -7.124 5.188 1.00 98.50 95 GLN A O 1
ATOM 721 N N . GLN A 1 96 ? -1.531 -6.818 6.599 1.00 98.31 96 GLN A N 1
ATOM 722 C CA . GLN A 1 96 ? -2.565 -7.294 5.669 1.00 98.31 96 GLN A CA 1
ATOM 723 C C . GLN A 1 96 ? -2.607 -6.462 4.378 1.00 98.31 96 GLN A C 1
ATOM 725 O O . GLN A 1 96 ? -2.637 -7.035 3.288 1.00 98.31 96 GLN A O 1
ATOM 730 N N . CYS A 1 97 ? -2.533 -5.127 4.469 1.00 98.44 97 CYS A N 1
ATOM 731 C CA . CYS A 1 97 ? -2.478 -4.263 3.284 1.00 98.44 97 CYS A CA 1
ATOM 732 C C . CYS A 1 97 ? -1.277 -4.606 2.389 1.00 98.44 97 CYS A C 1
ATOM 734 O O . CYS A 1 97 ? -1.429 -4.756 1.176 1.00 98.44 97 CYS A O 1
ATOM 736 N N . LEU A 1 98 ? -0.080 -4.759 2.972 1.00 98.62 98 LEU A N 1
ATOM 737 C CA . LEU A 1 98 ? 1.128 -5.115 2.219 1.00 98.62 98 LEU A CA 1
ATOM 738 C C . LEU A 1 98 ? 1.022 -6.503 1.582 1.00 98.62 98 LEU A C 1
ATOM 740 O O . LEU A 1 98 ? 1.409 -6.673 0.425 1.00 98.62 98 LEU A O 1
ATOM 744 N N . GLU A 1 99 ? 0.486 -7.490 2.298 1.00 98.56 99 GLU A N 1
ATOM 745 C CA . GLU A 1 99 ? 0.241 -8.824 1.748 1.00 98.56 99 GLU A CA 1
ATOM 746 C C . GLU A 1 99 ? -0.713 -8.768 0.560 1.00 98.56 99 GLU A C 1
ATOM 748 O O . GLU A 1 99 ? -0.403 -9.331 -0.493 1.00 98.56 99 GLU A O 1
ATOM 753 N N . GLN A 1 100 ? -1.827 -8.045 0.684 1.00 98.38 100 GLN A N 1
ATOM 754 C CA . GLN A 1 100 ? -2.796 -7.902 -0.396 1.00 98.38 100 GLN A CA 1
ATOM 755 C C . GLN A 1 100 ? -2.160 -7.221 -1.616 1.00 98.38 100 GLN A C 1
ATOM 757 O O . GLN A 1 100 ? -2.2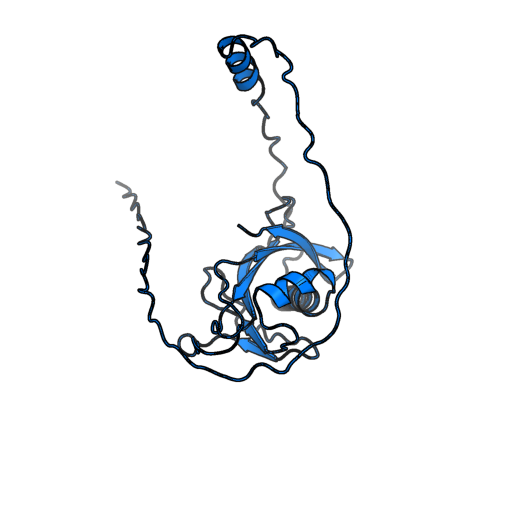40 -7.757 -2.724 1.00 98.38 100 GLN A O 1
ATOM 762 N N . ILE A 1 101 ? -1.455 -6.100 -1.413 1.00 98.56 101 ILE A N 1
ATOM 763 C CA . ILE A 1 101 ? -0.761 -5.363 -2.480 1.00 98.56 101 ILE A CA 1
ATOM 764 C C . ILE A 1 101 ? 0.270 -6.233 -3.176 1.00 98.56 101 ILE A C 1
ATOM 766 O O . ILE A 1 101 ? 0.388 -6.144 -4.393 1.00 98.56 101 ILE A O 1
ATOM 770 N N . LEU A 1 102 ? 1.038 -7.045 -2.448 1.00 98.56 102 LEU A N 1
ATOM 771 C CA . LEU A 1 102 ? 2.158 -7.795 -3.015 1.00 98.56 102 LEU A CA 1
ATOM 772 C C . LEU A 1 102 ? 1.749 -9.146 -3.605 1.00 98.56 102 LEU A C 1
ATOM 774 O O . LEU A 1 102 ? 2.396 -9.606 -4.545 1.00 98.56 102 LEU A O 1
ATOM 778 N N . THR A 1 103 ? 0.671 -9.762 -3.120 1.00 98.31 103 THR A N 1
ATOM 779 C CA . THR A 1 103 ? 0.295 -11.130 -3.512 1.00 98.31 103 THR A CA 1
ATOM 780 C C . THR A 1 103 ? -0.974 -11.223 -4.355 1.00 98.31 103 THR A C 1
ATOM 782 O O . THR A 1 103 ? -1.074 -12.159 -5.149 1.00 98.31 103 THR A O 1
ATOM 785 N N . SER A 1 104 ? -1.904 -10.260 -4.273 1.00 98.19 104 SER A N 1
ATOM 786 C CA . SER A 1 104 ? -3.127 -10.307 -5.088 1.00 98.19 104 SER A CA 1
ATOM 787 C C . SER A 1 104 ? -2.814 -10.141 -6.579 1.00 98.19 104 SER A C 1
ATOM 789 O O . SER A 1 104 ? -1.911 -9.390 -6.976 1.00 98.19 104 SER A O 1
ATOM 791 N N . ALA A 1 105 ? -3.578 -10.834 -7.424 1.00 98.12 105 ALA A N 1
ATOM 792 C CA . ALA A 1 105 ? -3.532 -10.659 -8.870 1.00 98.12 105 ALA A CA 1
ATOM 793 C C . ALA A 1 105 ? -3.996 -9.253 -9.292 1.00 98.12 105 ALA A C 1
ATOM 795 O O . ALA A 1 105 ? -3.451 -8.709 -10.252 1.00 98.12 105 ALA A O 1
ATOM 796 N N . ASP A 1 106 ? -4.905 -8.639 -8.531 1.00 97.88 106 ASP A N 1
ATOM 797 C CA . ASP A 1 106 ? -5.524 -7.348 -8.863 1.00 97.88 106 ASP A CA 1
ATOM 798 C C . ASP A 1 106 ? -4.504 -6.207 -8.925 1.00 97.88 106 ASP A C 1
ATOM 800 O O . ASP A 1 106 ? -4.598 -5.324 -9.773 1.00 97.88 106 ASP A O 1
ATOM 804 N N . PHE A 1 107 ? -3.471 -6.265 -8.077 1.00 98.12 107 PHE A N 1
ATOM 805 C CA . PHE A 1 107 ? -2.406 -5.259 -8.031 1.00 98.12 107 PHE A CA 1
ATOM 806 C C . PHE A 1 107 ? -1.198 -5.604 -8.907 1.00 98.12 107 PHE A C 1
ATOM 808 O O . PHE A 1 107 ? -0.194 -4.889 -8.887 1.00 98.12 107 PHE A O 1
ATOM 815 N N . LYS A 1 108 ? -1.241 -6.708 -9.671 1.00 98.12 108 LYS A N 1
ATOM 816 C CA . LYS A 1 108 ? -0.095 -7.143 -10.486 1.00 98.12 108 LYS A CA 1
ATOM 817 C C . LYS A 1 108 ? 0.343 -6.047 -11.450 1.00 98.12 108 LYS A C 1
ATOM 819 O O . LYS A 1 108 ? 1.532 -5.745 -11.511 1.00 98.12 108 LYS A O 1
ATOM 824 N N . ARG A 1 109 ? -0.610 -5.423 -12.144 1.00 97.88 109 ARG A N 1
ATOM 825 C CA . ARG A 1 109 ? -0.323 -4.377 -13.129 1.00 97.88 109 ARG A CA 1
ATOM 826 C C . ARG A 1 109 ? 0.395 -3.186 -12.494 1.00 97.88 109 ARG A C 1
ATOM 828 O O . ARG A 1 109 ? 1.399 -2.742 -13.030 1.00 97.88 109 ARG A O 1
ATOM 835 N N . GLN A 1 110 ? -0.069 -2.707 -11.344 1.00 98.25 110 GLN A N 1
ATOM 836 C CA . GLN A 1 110 ? 0.522 -1.574 -10.631 1.00 98.25 110 GLN A CA 1
ATOM 837 C C . GLN A 1 110 ? 1.927 -1.924 -10.126 1.00 98.25 110 GLN A C 1
ATOM 839 O O . GLN A 1 110 ? 2.857 -1.140 -10.306 1.00 98.25 110 GLN A O 1
ATOM 844 N N . ARG A 1 111 ? 2.124 -3.129 -9.569 1.00 98.19 111 ARG A N 1
ATOM 845 C CA . ARG A 1 111 ? 3.457 -3.597 -9.149 1.00 98.19 111 ARG A CA 1
ATOM 846 C C . ARG A 1 111 ? 4.449 -3.636 -10.305 1.00 98.19 111 ARG A C 1
ATOM 848 O O . ARG A 1 111 ? 5.590 -3.218 -10.144 1.00 98.19 111 ARG A O 1
ATOM 855 N N . GLU A 1 112 ? 4.028 -4.155 -11.453 1.00 97.75 112 GLU A N 1
ATOM 856 C CA . GLU A 1 112 ? 4.873 -4.261 -12.645 1.00 97.75 112 GLU A CA 1
ATOM 857 C C . GLU A 1 112 ? 5.097 -2.905 -13.319 1.00 97.75 112 GLU A C 1
ATOM 859 O O . GLU A 1 112 ? 6.148 -2.690 -13.922 1.00 97.75 112 GLU A O 1
ATOM 864 N N . PHE A 1 113 ? 4.141 -1.982 -13.195 1.00 97.31 113 PHE A N 1
ATOM 865 C CA . PHE A 1 113 ? 4.256 -0.632 -13.724 1.00 97.31 113 PHE A CA 1
ATOM 866 C C . PHE A 1 113 ? 5.236 0.218 -12.909 1.00 97.31 113 PHE A C 1
ATOM 868 O O . PHE A 1 113 ? 6.187 0.734 -13.487 1.00 97.31 113 PHE A O 1
ATOM 875 N N . TYR A 1 114 ? 5.065 0.319 -11.586 1.00 97.81 114 TYR A N 1
ATOM 876 C CA . TYR A 1 114 ? 5.932 1.143 -10.726 1.00 97.81 114 TYR A CA 1
ATOM 877 C C . TYR A 1 114 ? 7.222 0.437 -10.284 1.00 97.81 114 TYR A C 1
ATOM 879 O O . TYR A 1 114 ? 8.173 1.096 -9.874 1.00 97.81 114 TYR A O 1
ATOM 887 N N . GLY A 1 115 ? 7.279 -0.892 -10.360 1.00 97.50 115 GLY A N 1
ATOM 888 C CA . GLY A 1 115 ? 8.464 -1.690 -10.053 1.00 97.50 115 GLY A CA 1
ATOM 889 C C . GLY A 1 115 ? 9.092 -2.341 -11.283 1.00 97.50 115 GLY A C 1
ATOM 890 O O . GLY A 1 115 ? 8.801 -2.014 -12.433 1.00 97.50 115 GLY A O 1
ATOM 891 N N . THR A 1 116 ? 9.971 -3.309 -11.046 1.00 97.69 116 THR A N 1
ATOM 892 C CA . THR A 1 116 ? 10.476 -4.192 -12.104 1.00 97.69 116 THR A CA 1
ATOM 893 C C . THR A 1 116 ? 9.588 -5.433 -12.205 1.00 97.69 116 THR A C 1
ATOM 895 O O . THR A 1 116 ? 9.400 -6.103 -11.185 1.00 97.69 116 THR A O 1
ATOM 898 N N . PRO A 1 117 ? 9.061 -5.788 -13.395 1.00 97.62 117 PRO A N 1
ATOM 899 C CA . PRO A 1 117 ? 8.263 -6.998 -13.559 1.00 97.62 117 PRO A CA 1
ATOM 900 C C . PRO A 1 117 ? 8.968 -8.248 -13.022 1.00 97.62 117 PRO A C 1
ATOM 902 O O . PRO A 1 117 ? 10.145 -8.476 -13.292 1.00 97.62 117 PRO A O 1
ATOM 905 N N . GLY A 1 118 ? 8.257 -9.037 -12.213 1.00 97.00 118 GLY A N 1
ATOM 906 C CA . GLY A 1 118 ? 8.792 -10.237 -11.557 1.00 97.00 118 GLY A CA 1
ATOM 907 C C . GLY A 1 118 ? 9.721 -9.994 -10.358 1.00 97.00 118 GLY A C 1
ATOM 908 O O . GLY A 1 118 ? 9.958 -10.937 -9.600 1.00 97.00 118 GLY A O 1
ATOM 909 N N . SER A 1 119 ? 10.200 -8.764 -10.137 1.00 97.50 119 SER A N 1
ATOM 910 C CA . SER A 1 119 ? 11.069 -8.446 -9.000 1.00 97.50 119 SER A CA 1
ATOM 911 C C . SER A 1 119 ? 10.355 -8.635 -7.662 1.00 97.50 119 SER A C 1
ATOM 913 O O . SER A 1 119 ? 9.137 -8.467 -7.540 1.00 97.50 119 SER A O 1
ATOM 915 N N . LYS A 1 120 ? 11.148 -9.005 -6.657 1.00 98.12 120 LYS A N 1
ATOM 916 C CA . LYS A 1 120 ? 10.727 -9.226 -5.271 1.00 98.12 120 LYS A CA 1
ATOM 917 C C . LYS A 1 120 ? 11.306 -8.200 -4.300 1.00 98.12 120 LYS A C 1
ATOM 919 O O . LYS A 1 120 ? 10.952 -8.243 -3.126 1.00 98.12 120 LYS A O 1
ATOM 924 N N . ASP A 1 121 ? 12.129 -7.277 -4.792 1.00 97.75 121 ASP A N 1
ATOM 925 C CA . ASP A 1 121 ? 12.677 -6.171 -4.013 1.00 97.75 121 ASP A CA 1
ATOM 926 C C . ASP A 1 121 ? 11.644 -5.048 -3.883 1.00 97.75 121 ASP A C 1
ATOM 928 O O . ASP A 1 121 ? 11.189 -4.483 -4.883 1.00 97.75 121 ASP A O 1
ATOM 932 N N . VAL A 1 122 ? 11.286 -4.714 -2.644 1.00 98.12 122 VAL A N 1
ATOM 933 C CA . VAL A 1 122 ? 10.316 -3.663 -2.326 1.00 98.12 122 VAL A CA 1
ATOM 934 C C . VAL A 1 122 ? 10.899 -2.744 -1.265 1.00 98.12 122 VAL A C 1
ATOM 936 O O . VAL A 1 122 ? 11.432 -3.196 -0.249 1.00 98.12 122 VAL A O 1
ATOM 939 N N . GLN A 1 123 ? 10.770 -1.438 -1.481 1.00 97.56 123 GLN A N 1
ATOM 940 C CA . GLN A 1 123 ? 11.211 -0.436 -0.523 1.00 97.56 123 GLN A CA 1
ATOM 941 C C . GLN A 1 123 ? 10.034 0.233 0.183 1.00 97.56 123 GLN A C 1
ATOM 943 O O . GLN A 1 123 ? 9.146 0.789 -0.456 1.00 97.56 123 GLN A O 1
ATOM 948 N N . LEU A 1 124 ? 10.052 0.231 1.515 1.00 97.81 124 LEU A N 1
ATOM 949 C CA . LEU A 1 124 ? 9.137 1.030 2.321 1.00 97.81 124 LEU A CA 1
ATOM 950 C C . LEU A 1 124 ? 9.702 2.432 2.517 1.00 97.81 124 LEU A C 1
ATOM 952 O O . LEU A 1 124 ? 10.775 2.622 3.091 1.00 97.81 124 LEU A O 1
ATOM 956 N N . VAL A 1 125 ? 8.976 3.425 2.028 1.00 96.81 125 VAL A N 1
ATOM 957 C CA . VAL A 1 125 ? 9.423 4.813 1.972 1.00 96.81 125 VAL A CA 1
ATOM 958 C C . VAL A 1 125 ? 8.899 5.565 3.194 1.00 96.81 125 VAL A C 1
ATOM 960 O O . VAL A 1 125 ? 7.705 5.528 3.481 1.00 96.81 125 VAL A O 1
ATOM 963 N N . ASN A 1 126 ? 9.794 6.265 3.896 1.00 95.12 126 ASN A N 1
ATOM 964 C CA . ASN A 1 126 ? 9.509 7.029 5.123 1.00 95.12 126 ASN A CA 1
ATOM 965 C C . ASN A 1 126 ? 9.422 8.555 4.896 1.00 95.12 126 ASN A C 1
ATOM 967 O O . ASN A 1 126 ? 9.489 9.323 5.848 1.00 95.12 126 ASN A O 1
ATOM 971 N N . SER A 1 127 ? 9.326 9.023 3.648 1.00 89.94 127 SER A N 1
ATOM 972 C CA . SER A 1 127 ? 9.384 10.457 3.310 1.00 89.94 127 SER A CA 1
ATOM 973 C C . SER A 1 127 ? 8.038 11.197 3.355 1.00 89.94 127 SER A C 1
ATOM 975 O O . SER A 1 127 ? 7.967 12.352 2.938 1.00 89.94 127 SER A O 1
ATOM 977 N N . SER A 1 128 ? 6.962 10.563 3.825 1.00 91.81 128 SER A N 1
ATOM 978 C CA . SER A 1 128 ? 5.643 11.191 3.973 1.00 91.81 128 SER A CA 1
ATOM 979 C C . SER A 1 128 ? 5.498 11.926 5.312 1.00 91.81 128 SER A C 1
ATOM 981 O O . SER A 1 128 ? 6.322 11.808 6.217 1.00 91.81 128 SER A O 1
ATOM 983 N N . LYS A 1 129 ? 4.398 12.677 5.458 1.00 94.88 129 LYS A N 1
ATOM 984 C CA . LYS A 1 129 ? 3.990 13.267 6.746 1.00 94.88 129 LYS A CA 1
ATOM 985 C C . LYS A 1 129 ? 3.556 12.209 7.769 1.00 94.88 129 LYS A C 1
ATOM 987 O O . LYS A 1 129 ? 3.570 12.489 8.964 1.00 94.88 129 LYS A O 1
ATOM 992 N N . THR A 1 130 ? 3.175 11.020 7.302 1.00 96.25 130 THR A N 1
ATOM 993 C CA . THR A 1 130 ? 2.713 9.897 8.121 1.00 96.25 130 THR A CA 1
ATOM 994 C C . THR A 1 130 ? 3.767 8.789 8.096 1.00 96.25 130 THR A C 1
ATOM 996 O O . THR A 1 130 ? 3.755 7.954 7.194 1.00 96.25 130 THR A O 1
ATOM 999 N N . PRO A 1 131 ? 4.708 8.762 9.055 1.00 96.06 131 PRO A N 1
ATOM 1000 C CA . PRO A 1 131 ? 5.737 7.734 9.078 1.00 96.06 131 PRO A CA 1
ATOM 1001 C C . PRO A 1 131 ? 5.131 6.355 9.355 1.00 96.06 131 PRO A C 1
ATOM 1003 O O . PRO A 1 131 ? 4.088 6.229 10.003 1.00 96.06 131 PRO A O 1
ATOM 1006 N N . TRP A 1 132 ? 5.827 5.308 8.917 1.00 97.88 132 TRP A N 1
ATOM 1007 C CA . TRP A 1 132 ? 5.501 3.947 9.334 1.00 97.88 132 TRP A CA 1
ATOM 1008 C C . TRP A 1 132 ? 5.659 3.801 10.863 1.00 97.88 132 TRP A C 1
ATOM 1010 O O . TRP A 1 132 ? 6.549 4.437 11.440 1.00 97.88 132 TRP A O 1
ATOM 1020 N N . PRO A 1 133 ? 4.846 2.969 11.547 1.00 97.44 133 PRO A N 1
ATOM 1021 C CA . PRO A 1 133 ? 5.001 2.762 12.986 1.00 97.44 133 PRO A CA 1
ATOM 1022 C C . PRO A 1 133 ? 6.398 2.227 13.332 1.00 97.44 133 PRO A C 1
ATOM 1024 O O . PRO A 1 133 ? 6.904 1.316 12.682 1.00 97.44 133 PRO A O 1
ATOM 1027 N N . ALA A 1 134 ? 7.030 2.766 14.377 1.00 96.06 134 ALA A N 1
ATOM 1028 C CA . ALA A 1 134 ? 8.439 2.488 14.686 1.00 96.06 134 ALA A CA 1
ATOM 1029 C C . ALA A 1 134 ? 8.747 1.007 14.990 1.00 96.06 134 ALA A C 1
ATOM 1031 O O . ALA A 1 134 ? 9.868 0.549 14.792 1.00 96.06 134 ALA A O 1
ATOM 1032 N N . ASN A 1 135 ? 7.762 0.255 15.481 1.00 95.94 135 ASN A N 1
ATOM 1033 C CA . ASN A 1 135 ? 7.868 -1.172 15.785 1.00 95.94 135 ASN A CA 1
ATOM 1034 C C . ASN A 1 135 ? 7.308 -2.071 14.667 1.00 95.94 135 ASN A C 1
ATOM 1036 O O . ASN A 1 135 ? 7.166 -3.281 14.870 1.00 95.94 135 ASN A O 1
ATOM 1040 N N . PHE A 1 136 ? 6.968 -1.504 13.509 1.00 97.69 136 PHE A N 1
ATOM 1041 C CA . PHE A 1 136 ? 6.440 -2.253 12.380 1.00 97.69 136 PHE A CA 1
ATOM 1042 C C . PHE A 1 136 ? 7.568 -2.964 11.625 1.00 97.69 136 PHE A C 1
ATOM 1044 O O . PHE A 1 136 ? 8.446 -2.336 11.035 1.00 97.69 136 PHE A O 1
ATOM 1051 N N . HIS A 1 137 ? 7.527 -4.296 11.641 1.00 97.62 137 HIS A N 1
ATOM 1052 C CA . HIS A 1 137 ? 8.497 -5.167 10.979 1.00 97.62 137 HIS A CA 1
ATOM 1053 C C . HIS A 1 137 ? 7.771 -5.981 9.900 1.00 97.62 137 HIS A C 1
ATOM 1055 O O . HIS A 1 137 ? 7.335 -7.104 10.168 1.00 97.62 137 HIS A O 1
ATOM 1061 N N . PRO A 1 138 ? 7.574 -5.404 8.705 1.00 97.44 138 PRO A N 1
ATOM 1062 C CA . PRO A 1 138 ? 6.760 -6.004 7.656 1.00 97.44 138 PRO A CA 1
ATOM 1063 C C . PRO A 1 138 ? 7.403 -7.286 7.121 1.00 97.44 138 PRO A C 1
ATOM 1065 O O . PRO A 1 138 ? 8.624 -7.373 6.971 1.00 97.44 138 PRO A O 1
ATOM 1068 N N . LYS A 1 139 ? 6.584 -8.279 6.770 1.00 98.19 139 LYS A N 1
ATOM 1069 C CA . LYS A 1 139 ? 7.082 -9.532 6.188 1.00 98.19 139 LYS A CA 1
ATOM 1070 C C . LYS A 1 139 ? 6.073 -10.164 5.246 1.00 98.19 139 LYS A C 1
ATOM 1072 O O . LYS A 1 139 ? 5.097 -10.735 5.703 1.00 98.19 139 LYS A O 1
ATOM 1077 N N . VAL A 1 140 ? 6.339 -10.168 3.943 1.00 98.44 140 VAL A N 1
ATOM 1078 C CA . VAL A 1 140 ? 5.487 -10.861 2.962 1.00 98.44 140 VAL A CA 1
ATOM 1079 C C . VAL A 1 140 ? 6.265 -12.005 2.327 1.00 98.44 140 VAL A C 1
ATOM 1081 O O . VAL A 1 140 ? 7.392 -11.831 1.866 1.00 98.44 140 VAL A O 1
ATOM 1084 N N . LYS A 1 141 ? 5.688 -13.211 2.323 1.00 98.19 141 LYS A N 1
ATOM 1085 C CA . LYS A 1 141 ? 6.366 -14.410 1.813 1.00 98.19 141 LYS A CA 1
ATOM 1086 C C . LYS A 1 141 ? 6.787 -14.217 0.350 1.00 98.19 141 LYS A C 1
ATOM 1088 O O . LYS A 1 141 ? 5.956 -13.945 -0.510 1.00 98.19 141 LYS A O 1
ATOM 1093 N N . GLY A 1 142 ? 8.074 -14.429 0.073 1.00 97.88 142 GLY A N 1
ATOM 1094 C CA . GLY A 1 142 ? 8.641 -14.325 -1.275 1.00 97.88 142 GLY A CA 1
ATOM 1095 C C . GLY A 1 142 ? 8.990 -12.904 -1.715 1.00 97.88 142 GLY A C 1
ATOM 1096 O O . GLY A 1 142 ? 9.360 -12.737 -2.871 1.00 97.88 142 GLY A O 1
ATOM 1097 N N . TYR A 1 143 ? 8.886 -11.915 -0.825 1.00 98.62 143 TYR A N 1
ATOM 1098 C CA . TYR A 1 143 ? 9.301 -10.534 -1.055 1.00 98.62 143 TYR A CA 1
ATOM 1099 C C . TYR A 1 143 ? 10.385 -10.132 -0.053 1.00 98.62 143 TYR A C 1
ATOM 1101 O O . TYR A 1 143 ? 10.353 -10.550 1.105 1.00 98.62 143 TYR A O 1
ATOM 1109 N N . ASP A 1 144 ? 11.328 -9.311 -0.505 1.00 98.31 144 ASP A N 1
ATOM 1110 C CA . ASP A 1 144 ? 12.337 -8.670 0.333 1.00 98.31 144 ASP A CA 1
ATOM 1111 C C . ASP A 1 144 ? 11.924 -7.215 0.578 1.00 98.31 144 ASP A C 1
ATOM 1113 O O . ASP A 1 144 ? 12.035 -6.361 -0.305 1.00 98.31 144 ASP A O 1
ATOM 1117 N N . LEU A 1 145 ? 11.377 -6.954 1.768 1.00 98.31 145 LEU A N 1
ATOM 1118 C CA . LEU A 1 145 ? 10.899 -5.636 2.171 1.00 98.31 145 LEU A CA 1
ATOM 1119 C C . LEU A 1 145 ? 11.968 -4.945 3.010 1.00 98.31 145 LEU A C 1
ATOM 1121 O O . LEU A 1 145 ? 12.347 -5.428 4.077 1.00 98.31 145 LEU A O 1
ATOM 1125 N N . ARG A 1 146 ? 12.417 -3.776 2.556 1.00 96.81 146 ARG A N 1
ATOM 1126 C CA . ARG A 1 146 ? 13.414 -2.963 3.262 1.00 96.81 146 ARG A CA 1
ATOM 1127 C C . ARG A 1 146 ? 12.944 -1.527 3.370 1.00 96.81 146 ARG A C 1
ATOM 1129 O O . ARG A 1 146 ? 12.403 -0.980 2.420 1.00 96.81 146 ARG A O 1
ATOM 1136 N N . PHE A 1 147 ? 13.187 -0.875 4.499 1.00 96.69 147 PHE A N 1
ATOM 1137 C CA . PHE A 1 147 ? 12.996 0.571 4.565 1.00 96.69 147 PHE A CA 1
ATOM 1138 C C . PHE A 1 147 ? 14.027 1.275 3.675 1.00 96.69 147 PHE A C 1
ATOM 1140 O O . PHE A 1 147 ? 15.221 0.964 3.729 1.00 96.69 147 PHE A O 1
ATOM 1147 N N . ALA A 1 148 ? 13.559 2.207 2.845 1.00 94.00 148 ALA A N 1
ATOM 1148 C CA . ALA A 1 148 ? 14.397 2.993 1.953 1.00 94.00 148 ALA A CA 1
ATOM 1149 C C . ALA A 1 148 ? 15.425 3.795 2.762 1.00 94.00 148 ALA A C 1
ATOM 1151 O O . ALA A 1 148 ? 15.094 4.425 3.770 1.00 94.00 148 ALA A O 1
ATOM 1152 N N . LYS A 1 149 ? 16.681 3.795 2.308 1.00 90.94 149 LYS A N 1
ATOM 1153 C CA . LYS A 1 149 ? 17.733 4.657 2.858 1.00 90.94 149 LYS A CA 1
ATOM 1154 C C . LYS A 1 149 ? 17.760 5.952 2.052 1.00 90.94 149 LYS A C 1
ATOM 1156 O O . LYS A 1 149 ? 17.749 5.892 0.828 1.00 90.94 149 LYS A O 1
ATOM 1161 N N . SER A 1 150 ? 17.866 7.106 2.712 1.00 78.06 150 SER A N 1
ATOM 1162 C CA . SER A 1 150 ? 17.780 8.425 2.059 1.00 78.06 150 SER A CA 1
ATOM 1163 C C . SER A 1 150 ? 18.783 8.679 0.921 1.00 78.06 150 SER A C 1
ATOM 1165 O O . SER A 1 150 ? 18.561 9.598 0.145 1.00 78.06 150 SER A O 1
ATOM 1167 N N . ASN A 1 151 ? 19.855 7.883 0.789 1.00 74.12 151 ASN A N 1
ATOM 1168 C CA . ASN A 1 151 ? 20.996 8.200 -0.082 1.00 74.12 151 ASN A CA 1
ATOM 1169 C C . ASN A 1 151 ? 21.406 7.075 -1.057 1.00 74.12 151 ASN A C 1
ATOM 1171 O O . ASN A 1 151 ? 22.538 7.087 -1.530 1.00 74.12 151 ASN A O 1
ATOM 1175 N N . SER A 1 152 ? 20.565 6.070 -1.325 1.00 70.50 152 SER A N 1
ATOM 1176 C CA . SER A 1 152 ? 20.984 4.890 -2.114 1.00 70.50 152 SER A CA 1
ATOM 1177 C C . SER A 1 152 ? 20.178 4.645 -3.389 1.00 70.50 152 SER A C 1
ATOM 1179 O O . SER A 1 152 ? 20.007 3.489 -3.776 1.00 70.50 152 SER A O 1
ATOM 1181 N N . VAL A 1 153 ? 19.647 5.692 -4.023 1.00 79.81 153 VAL A N 1
ATOM 1182 C CA . VAL A 1 153 ? 18.960 5.522 -5.310 1.00 79.81 153 VAL A CA 1
ATOM 1183 C C . VAL A 1 153 ? 20.009 5.421 -6.411 1.00 79.81 153 VAL A C 1
ATOM 1185 O O . VAL A 1 153 ? 20.654 6.404 -6.766 1.00 79.81 153 VAL A O 1
ATOM 1188 N N . ASP A 1 154 ? 20.187 4.211 -6.929 1.00 88.62 154 ASP A N 1
ATOM 1189 C CA . ASP A 1 154 ? 20.925 3.970 -8.163 1.00 88.62 154 ASP A CA 1
AT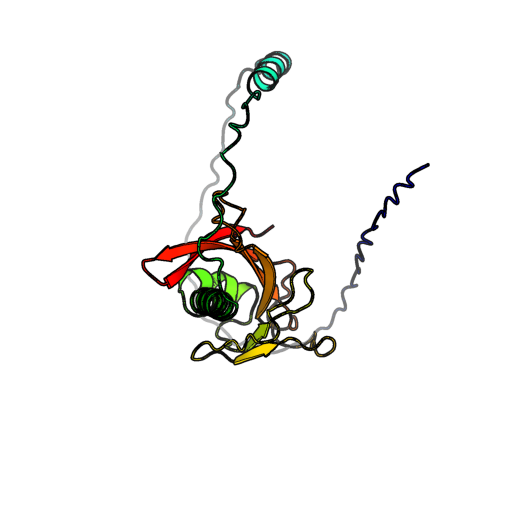OM 1190 C C . ASP A 1 154 ? 20.043 4.386 -9.349 1.00 88.62 154 ASP A C 1
ATOM 1192 O O . ASP A 1 154 ? 19.135 3.652 -9.741 1.00 88.62 154 ASP A O 1
ATOM 1196 N N . LEU A 1 155 ? 20.268 5.594 -9.875 1.00 88.38 155 LEU A N 1
ATOM 1197 C CA . LEU A 1 155 ? 19.471 6.176 -10.964 1.00 88.38 155 LEU A CA 1
ATOM 1198 C C . LEU A 1 155 ? 19.590 5.381 -12.278 1.00 88.38 155 LEU A C 1
ATOM 1200 O O . LEU A 1 155 ? 18.630 5.331 -13.056 1.00 88.38 155 LEU A O 1
ATOM 1204 N N . ASP A 1 156 ? 20.722 4.702 -12.476 1.00 91.62 156 ASP A N 1
ATOM 1205 C CA . ASP A 1 156 ? 20.996 3.838 -13.632 1.00 91.62 156 ASP A CA 1
ATOM 1206 C C . ASP A 1 156 ? 20.542 2.385 -13.395 1.00 91.62 156 ASP A C 1
ATOM 1208 O O . ASP A 1 156 ? 20.625 1.523 -14.279 1.00 91.62 156 ASP A O 1
ATOM 1212 N N . GLY A 1 157 ? 20.037 2.103 -12.193 1.00 94.44 157 GLY A N 1
ATOM 1213 C CA . GLY A 1 157 ? 19.546 0.802 -11.781 1.00 94.44 157 GLY A CA 1
ATOM 1214 C C . GLY A 1 157 ? 18.190 0.432 -12.385 1.00 94.44 157 GLY A C 1
ATOM 1215 O O . GLY A 1 157 ? 17.540 1.180 -13.121 1.00 94.44 157 GLY A O 1
ATOM 1216 N N . ASN A 1 158 ? 17.728 -0.766 -12.036 1.00 96.62 158 ASN A N 1
ATOM 1217 C CA . ASN A 1 158 ? 16.355 -1.179 -12.313 1.00 96.62 158 ASN A CA 1
ATOM 1218 C C . ASN A 1 158 ? 15.368 -0.365 -11.462 1.00 96.62 158 ASN A C 1
ATOM 1220 O O . ASN A 1 158 ? 15.692 0.060 -10.349 1.00 96.62 158 ASN A O 1
ATOM 1224 N N . ARG A 1 159 ? 14.129 -0.230 -11.941 1.00 96.50 159 ARG A N 1
ATOM 1225 C CA . ARG A 1 159 ? 13.016 0.261 -11.124 1.00 96.50 159 ARG A CA 1
ATOM 1226 C C . ARG A 1 159 ? 12.841 -0.596 -9.874 1.00 96.50 159 ARG A C 1
ATOM 1228 O O . ARG A 1 159 ? 12.898 -1.829 -9.937 1.00 96.50 159 ARG A O 1
ATOM 1235 N N . ILE A 1 160 ? 12.547 0.045 -8.753 1.00 97.00 160 ILE A N 1
ATOM 1236 C CA . ILE A 1 160 ? 12.238 -0.624 -7.487 1.00 97.00 160 ILE A CA 1
ATOM 1237 C C . ILE A 1 160 ? 10.872 -0.130 -7.039 1.00 97.00 160 ILE A C 1
ATOM 1239 O O . ILE A 1 160 ? 10.634 1.077 -7.014 1.00 97.00 160 ILE A O 1
ATOM 1243 N N . LEU A 1 161 ? 9.986 -1.060 -6.679 1.00 98.31 161 LEU A N 1
ATOM 1244 C CA . LEU A 1 161 ? 8.674 -0.703 -6.157 1.00 98.31 161 LEU A CA 1
ATOM 1245 C C . LEU A 1 161 ? 8.841 -0.059 -4.778 1.00 98.31 161 LEU A C 1
ATOM 1247 O O . LEU A 1 161 ? 9.265 -0.716 -3.826 1.00 98.31 161 LEU A O 1
ATOM 1251 N N . GLY A 1 162 ? 8.494 1.216 -4.682 1.00 97.81 162 GLY A N 1
ATOM 1252 C CA . GLY A 1 162 ? 8.359 1.944 -3.433 1.00 97.81 162 GLY A CA 1
ATOM 1253 C C . GLY A 1 162 ? 6.921 1.904 -2.939 1.00 97.81 162 GLY A C 1
ATOM 1254 O O . GLY A 1 162 ? 5.993 2.095 -3.723 1.00 97.81 162 GLY A O 1
ATOM 1255 N N . ILE A 1 163 ? 6.742 1.682 -1.639 1.00 98.44 163 ILE A N 1
ATOM 1256 C CA . ILE A 1 163 ? 5.453 1.786 -0.953 1.00 98.44 163 ILE A CA 1
ATOM 1257 C C . ILE A 1 163 ? 5.602 2.799 0.177 1.00 98.44 163 ILE A C 1
ATOM 1259 O O . ILE A 1 163 ? 6.421 2.623 1.081 1.00 98.44 163 ILE A O 1
ATOM 1263 N N . ARG A 1 164 ? 4.812 3.867 0.135 1.00 97.75 164 ARG A N 1
ATOM 1264 C CA . ARG A 1 164 ? 4.805 4.936 1.138 1.00 97.75 164 ARG A CA 1
ATOM 1265 C C . ARG A 1 164 ? 3.471 4.945 1.877 1.00 97.75 164 ARG A C 1
ATOM 1267 O O . ARG A 1 164 ? 2.431 4.758 1.253 1.00 97.75 164 ARG A O 1
ATOM 1274 N N . LEU A 1 165 ? 3.503 5.165 3.189 1.00 97.94 165 LEU A N 1
ATOM 1275 C CA . LEU A 1 165 ? 2.300 5.374 3.992 1.00 97.94 165 LEU A CA 1
ATOM 1276 C C . LEU A 1 165 ? 1.930 6.858 3.969 1.00 97.94 165 LEU A C 1
ATOM 1278 O O . LEU A 1 165 ? 2.647 7.671 4.539 1.00 97.94 165 LEU A O 1
ATOM 1282 N N . ASP A 1 166 ? 0.840 7.224 3.302 1.00 96.75 166 ASP A N 1
ATOM 1283 C CA . ASP A 1 166 ? 0.433 8.631 3.154 1.00 96.75 166 ASP A CA 1
ATOM 1284 C C . ASP A 1 166 ? -0.623 9.053 4.173 1.00 96.75 166 ASP A C 1
ATOM 1286 O O . ASP A 1 166 ? -0.633 10.208 4.594 1.00 96.75 166 ASP A O 1
ATOM 1290 N N . LYS A 1 167 ? -1.474 8.119 4.607 1.00 96.00 167 LYS A N 1
ATOM 1291 C CA . LYS A 1 167 ? -2.477 8.337 5.655 1.00 96.00 167 LYS A CA 1
ATOM 1292 C C . LYS A 1 167 ? -2.615 7.083 6.510 1.00 96.00 167 LYS A C 1
ATOM 1294 O O . LYS A 1 167 ? -2.641 5.972 5.984 1.00 96.00 167 LYS A O 1
ATOM 1299 N N . LEU A 1 168 ? -2.739 7.289 7.817 1.00 96.19 168 LEU A N 1
ATOM 1300 C CA . LEU A 1 168 ? -3.092 6.275 8.804 1.00 96.19 168 LEU A CA 1
ATOM 1301 C C . LEU A 1 168 ? -4.028 6.925 9.822 1.00 96.19 168 LEU A C 1
ATOM 1303 O O . LEU A 1 168 ? -3.581 7.525 10.796 1.00 96.19 168 LEU A O 1
ATOM 1307 N N . ASP A 1 169 ? -5.322 6.834 9.551 1.00 94.62 169 ASP A N 1
ATOM 1308 C CA . ASP A 1 169 ? -6.387 7.306 10.422 1.00 94.62 169 ASP A CA 1
ATOM 1309 C C . ASP A 1 169 ? -7.329 6.145 10.719 1.00 94.62 169 ASP A C 1
ATOM 1311 O O . ASP A 1 169 ? -8.209 5.792 9.935 1.00 94.62 169 ASP A O 1
ATOM 1315 N N . VAL A 1 170 ? -7.079 5.506 11.852 1.00 90.19 170 VAL A N 1
ATOM 1316 C CA . VAL A 1 170 ? -7.817 4.337 12.334 1.00 90.19 170 VAL A CA 1
ATOM 1317 C C . VAL A 1 170 ? -8.571 4.671 13.617 1.00 90.19 170 VAL A C 1
ATOM 1319 O O . VAL A 1 170 ? -8.743 3.814 14.477 1.00 90.19 170 VAL A O 1
ATOM 1322 N N . VAL A 1 171 ? -8.987 5.932 13.775 1.00 89.19 171 VAL A N 1
ATOM 1323 C CA . VAL A 1 171 ? -9.800 6.363 14.920 1.00 89.19 171 VAL A CA 1
ATOM 1324 C C . VAL A 1 171 ? -11.250 5.911 14.749 1.00 89.19 171 VAL A C 1
ATOM 1326 O O . VAL A 1 171 ? -11.862 5.449 15.709 1.00 89.19 171 VAL A O 1
ATOM 1329 N N . ALA A 1 172 ? -11.782 5.995 13.530 1.00 82.81 172 ALA A N 1
ATOM 1330 C CA . ALA A 1 172 ? -13.144 5.605 13.178 1.00 82.81 172 ALA A CA 1
ATOM 1331 C C . ALA A 1 172 ? -13.185 5.013 11.757 1.00 82.81 172 ALA A C 1
ATOM 1333 O O . ALA A 1 172 ? -12.303 5.331 10.961 1.00 82.81 172 ALA A O 1
ATOM 1334 N N . PRO A 1 173 ? -14.178 4.182 11.391 1.00 80.25 173 PRO A N 1
ATOM 1335 C CA . PRO A 1 173 ? -14.352 3.731 10.013 1.00 80.25 173 PRO A CA 1
ATOM 1336 C C . PRO A 1 173 ? -14.610 4.919 9.083 1.00 80.25 173 PRO A C 1
ATOM 1338 O O . PRO A 1 173 ? -15.466 5.751 9.381 1.00 80.25 173 PRO A O 1
ATOM 1341 N N . ASN A 1 174 ? -13.935 4.976 7.936 1.00 79.81 174 ASN A N 1
ATOM 1342 C CA . ASN A 1 174 ? -14.239 6.000 6.937 1.00 79.81 174 ASN A CA 1
ATOM 1343 C C . ASN A 1 174 ? -15.243 5.492 5.899 1.00 79.81 174 ASN A C 1
ATOM 1345 O O . ASN A 1 174 ? -15.162 4.352 5.439 1.00 79.81 174 ASN A O 1
ATOM 1349 N N . ALA A 1 175 ? -16.181 6.363 5.521 1.00 66.62 175 ALA A N 1
ATOM 1350 C CA . ALA A 1 175 ? -17.266 6.049 4.588 1.00 66.62 175 ALA A CA 1
ATOM 1351 C C . ALA A 1 175 ? -17.040 6.592 3.162 1.00 66.62 175 ALA A C 1
ATOM 1353 O O . ALA A 1 175 ? -17.794 6.257 2.253 1.00 66.62 175 ALA A O 1
ATOM 1354 N N . GLY A 1 176 ? -16.023 7.435 2.948 1.00 76.81 176 GLY A N 1
ATOM 1355 C CA . GLY A 1 176 ? -15.762 8.047 1.645 1.00 76.81 176 GLY A CA 1
ATOM 1356 C C . GLY A 1 176 ? -15.042 7.107 0.674 1.00 76.81 176 GLY A C 1
ATOM 1357 O O . GLY A 1 176 ? -14.071 6.450 1.044 1.00 76.81 176 GLY A O 1
ATOM 1358 N N . LEU A 1 177 ? -15.464 7.107 -0.597 1.00 68.56 177 LEU A N 1
ATOM 1359 C CA . LEU A 1 177 ? -14.870 6.292 -1.672 1.00 68.56 177 LEU A CA 1
ATOM 1360 C C . LEU A 1 177 ? -13.360 6.547 -1.856 1.00 68.56 177 LEU A C 1
ATOM 1362 O O . LEU A 1 177 ? -12.617 5.633 -2.204 1.00 68.56 177 LEU A O 1
ATOM 1366 N N . PHE A 1 178 ? -12.904 7.773 -1.592 1.00 80.75 178 PHE A N 1
ATOM 1367 C CA . PHE A 1 178 ? -11.500 8.197 -1.689 1.00 80.75 178 PHE A CA 1
ATOM 1368 C C . PHE A 1 178 ? -10.906 8.609 -0.341 1.00 80.75 178 PHE A C 1
ATOM 1370 O O . PHE A 1 178 ? -9.868 9.261 -0.293 1.00 80.75 178 PHE A O 1
ATOM 1377 N N . ASP A 1 179 ? -11.572 8.250 0.756 1.00 82.62 179 ASP A N 1
ATOM 1378 C CA . ASP A 1 179 ? -11.180 8.667 2.097 1.00 82.62 179 ASP A CA 1
ATOM 1379 C C . ASP A 1 179 ? -10.856 7.458 2.973 1.00 82.62 179 ASP A C 1
ATOM 1381 O O . ASP A 1 179 ? -11.302 7.355 4.107 1.00 82.62 179 ASP A O 1
ATOM 1385 N N . GLY A 1 180 ? -10.076 6.508 2.451 1.00 88.31 180 GLY A N 1
ATOM 1386 C CA . GLY A 1 180 ? -9.688 5.315 3.203 1.00 88.31 180 GLY A CA 1
ATOM 1387 C C . GLY A 1 180 ? -9.100 5.646 4.582 1.00 88.31 180 GLY A C 1
ATOM 1388 O O . GLY A 1 180 ? -8.536 6.723 4.816 1.00 88.31 180 GLY A O 1
ATOM 1389 N N . ASN A 1 181 ? -9.230 4.711 5.521 1.00 94.56 181 ASN A N 1
ATOM 1390 C CA . ASN A 1 181 ? -8.525 4.766 6.804 1.00 94.56 181 ASN A CA 1
ATOM 1391 C C . ASN A 1 181 ? -7.010 4.756 6.596 1.00 94.56 181 ASN A C 1
ATOM 1393 O O . ASN A 1 181 ? -6.258 5.431 7.297 1.00 94.56 181 ASN A O 1
ATOM 1397 N N . ILE A 1 182 ? -6.566 3.983 5.608 1.00 96.62 182 ILE A N 1
ATOM 1398 C CA . ILE A 1 182 ? -5.164 3.827 5.255 1.00 96.62 182 ILE A CA 1
ATOM 1399 C C . ILE A 1 182 ? -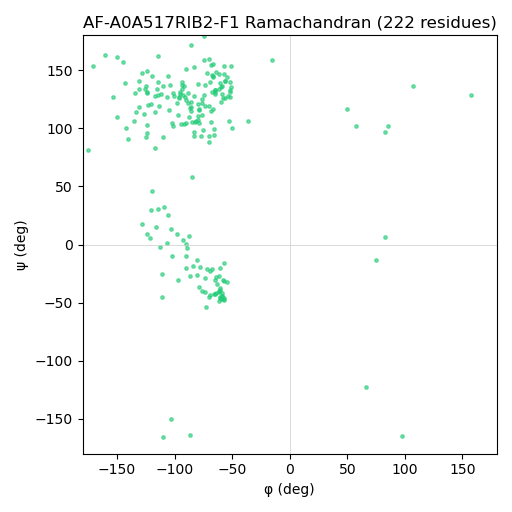5.015 4.182 3.783 1.00 96.62 182 ILE A C 1
ATOM 1401 O O . ILE A 1 182 ? -5.748 3.663 2.940 1.00 96.62 182 ILE A O 1
ATOM 1405 N N . VAL A 1 183 ? -4.048 5.044 3.478 1.00 96.94 183 VAL A N 1
ATOM 1406 C CA . VAL A 1 183 ? -3.684 5.385 2.100 1.00 96.94 183 VAL A CA 1
ATOM 1407 C C . VAL A 1 183 ? -2.225 5.026 1.885 1.00 96.94 183 VAL A C 1
ATOM 1409 O O . VAL A 1 183 ? -1.344 5.530 2.586 1.00 96.94 183 VAL A O 1
ATOM 1412 N N . LEU A 1 184 ? -1.980 4.143 0.920 1.00 98.06 184 LEU A N 1
ATOM 1413 C CA . LEU A 1 184 ? -0.647 3.716 0.510 1.00 98.06 184 LEU A CA 1
ATOM 1414 C C . LEU A 1 184 ? -0.360 4.233 -0.897 1.00 98.06 184 LEU A C 1
ATOM 1416 O O . LEU A 1 184 ? -1.163 4.027 -1.800 1.00 98.06 184 LEU A O 1
ATOM 1420 N N . ALA A 1 185 ? 0.788 4.873 -1.094 1.00 98.00 185 ALA A N 1
ATOM 1421 C CA . ALA A 1 185 ? 1.234 5.313 -2.410 1.00 98.00 185 ALA A CA 1
ATOM 1422 C C . ALA A 1 185 ? 2.276 4.338 -2.972 1.00 98.00 185 ALA A C 1
ATOM 1424 O O . ALA A 1 185 ? 3.272 4.034 -2.310 1.00 98.00 185 ALA A O 1
ATOM 1425 N N . LEU A 1 186 ? 2.049 3.867 -4.196 1.00 98.38 186 LEU A N 1
ATOM 1426 C CA . LEU A 1 186 ? 2.996 3.094 -4.990 1.00 98.38 186 LEU A CA 1
ATOM 1427 C C . LEU A 1 186 ? 3.747 4.029 -5.930 1.00 98.38 186 LEU A C 1
ATOM 1429 O O . LEU A 1 186 ? 3.126 4.806 -6.648 1.00 98.38 186 LEU A O 1
ATOM 1433 N N . SER A 1 187 ? 5.070 3.937 -5.969 1.00 97.56 187 SER A N 1
ATOM 1434 C CA . SER A 1 187 ? 5.889 4.722 -6.896 1.00 97.56 187 SER A CA 1
ATOM 1435 C C . SER A 1 187 ? 7.162 3.972 -7.270 1.00 97.56 187 SER A C 1
ATOM 1437 O O . SER A 1 187 ? 7.585 3.063 -6.556 1.00 97.56 187 SER A O 1
ATOM 1439 N N . ASN A 1 188 ? 7.811 4.365 -8.365 1.00 97.31 188 ASN A N 1
ATOM 1440 C CA . ASN A 1 188 ? 9.185 3.935 -8.611 1.00 97.31 188 ASN A CA 1
ATOM 1441 C C . ASN A 1 188 ? 10.130 4.702 -7.676 1.00 97.31 188 ASN A C 1
ATOM 1443 O O . ASN A 1 188 ? 10.078 5.928 -7.619 1.00 97.31 188 ASN A O 1
ATOM 1447 N N . VAL A 1 189 ? 10.989 3.989 -6.950 1.00 95.62 189 VAL A N 1
ATOM 1448 C CA . VAL A 1 189 ? 12.039 4.580 -6.092 1.00 95.62 189 VAL A CA 1
ATOM 1449 C C . VAL A 1 189 ? 13.443 4.081 -6.435 1.00 95.62 189 VAL A C 1
ATOM 1451 O O . VAL A 1 189 ? 14.387 4.311 -5.683 1.00 95.62 189 VAL A O 1
ATOM 1454 N N . GLY A 1 190 ? 13.571 3.353 -7.545 1.00 93.50 190 GLY A N 1
ATOM 1455 C CA . GLY A 1 190 ? 14.843 2.887 -8.087 1.00 93.50 190 GLY A CA 1
ATOM 1456 C C . GLY A 1 190 ? 15.286 3.712 -9.291 1.00 93.50 190 GLY A C 1
ATOM 1457 O O . GLY A 1 190 ? 14.966 4.894 -9.407 1.00 93.50 190 GLY A O 1
ATOM 1458 N N . GLY A 1 191 ? 16.012 3.060 -10.196 1.00 93.06 191 GLY A N 1
ATOM 1459 C CA . GLY A 1 191 ? 16.499 3.679 -11.422 1.00 93.06 191 GLY A CA 1
ATOM 1460 C C . GLY A 1 191 ? 15.500 3.627 -12.577 1.00 93.06 191 GLY A C 1
ATOM 1461 O O . GLY A 1 191 ? 14.301 3.393 -12.394 1.00 93.06 191 GLY A O 1
ATOM 1462 N N . THR A 1 192 ? 16.009 3.865 -13.785 1.00 95.31 192 THR A N 1
ATOM 1463 C CA . THR A 1 192 ? 15.211 4.017 -15.017 1.00 95.31 192 THR A CA 1
ATOM 1464 C C . THR A 1 192 ? 15.558 3.011 -16.117 1.00 95.31 192 THR A C 1
ATOM 1466 O O . THR A 1 192 ? 14.993 3.071 -17.210 1.00 95.31 192 THR A O 1
ATOM 1469 N N . LYS A 1 193 ? 16.443 2.042 -15.841 1.00 95.12 193 LYS A N 1
ATOM 1470 C CA . LYS A 1 193 ? 16.980 1.095 -16.836 1.00 95.12 193 LYS A CA 1
ATOM 1471 C C . LYS A 1 193 ? 15.915 0.327 -17.623 1.00 95.12 193 LYS A C 1
ATOM 1473 O O . LYS A 1 193 ? 16.122 -0.012 -18.783 1.00 95.12 193 LYS A O 1
ATOM 1478 N N . ASN A 1 194 ? 14.780 0.035 -16.998 1.00 93.19 194 ASN A N 1
ATOM 1479 C CA . ASN A 1 194 ? 13.636 -0.655 -17.595 1.00 93.19 194 ASN A CA 1
ATOM 1480 C C . ASN A 1 194 ? 12.430 0.274 -17.819 1.00 93.19 194 ASN A C 1
ATOM 1482 O O . ASN A 1 194 ? 11.284 -0.165 -17.741 1.00 93.19 194 ASN A O 1
ATOM 1486 N N . GLY A 1 195 ? 12.707 1.546 -18.108 1.00 92.69 195 GLY A N 1
ATOM 1487 C CA . GLY A 1 195 ? 11.725 2.589 -18.385 1.00 92.69 195 GLY A CA 1
ATOM 1488 C C . GLY A 1 195 ? 11.605 3.575 -17.229 1.00 92.69 195 GLY A C 1
ATOM 1489 O O . GLY A 1 195 ? 11.533 3.184 -16.065 1.00 92.69 195 GLY A O 1
ATOM 1490 N N . ALA A 1 196 ? 11.555 4.866 -17.547 1.00 92.50 196 ALA A N 1
ATOM 1491 C CA . ALA A 1 196 ? 11.247 5.892 -16.562 1.00 92.50 196 ALA A CA 1
ATOM 1492 C C . ALA A 1 196 ? 9.751 5.856 -16.216 1.00 92.50 196 ALA A C 1
ATOM 1494 O O . ALA A 1 196 ? 8.903 5.730 -17.100 1.00 92.50 196 ALA A O 1
ATOM 1495 N N . VAL A 1 197 ? 9.431 5.974 -14.928 1.00 94.44 197 VAL A N 1
ATOM 1496 C CA . VAL A 1 197 ? 8.057 6.129 -14.437 1.00 94.44 197 VAL A CA 1
ATOM 1497 C C . VAL A 1 197 ? 8.043 7.291 -13.472 1.00 94.44 197 VAL A C 1
ATOM 1499 O O . VAL A 1 197 ? 8.715 7.249 -12.442 1.00 94.44 197 VAL A O 1
ATOM 1502 N N . ASN A 1 198 ? 7.270 8.306 -13.833 1.00 90.56 198 ASN A N 1
ATOM 1503 C CA . ASN A 1 198 ? 7.012 9.473 -13.009 1.00 90.56 198 ASN A CA 1
ATOM 1504 C C . ASN A 1 198 ? 5.590 9.366 -12.453 1.00 90.56 198 ASN A C 1
ATOM 1506 O O . ASN A 1 198 ? 4.699 8.874 -13.141 1.00 90.56 198 ASN A O 1
ATOM 1510 N N . GLY A 1 199 ? 5.390 9.832 -11.222 1.00 93.56 199 GLY A N 1
ATOM 1511 C CA . GLY A 1 199 ? 4.097 9.770 -10.539 1.00 93.56 199 GLY A CA 1
ATOM 1512 C C . GLY A 1 199 ? 3.974 8.589 -9.577 1.00 93.56 199 GLY A C 1
ATOM 1513 O O . GLY A 1 199 ? 4.968 7.983 -9.163 1.00 93.56 199 GLY A O 1
ATOM 1514 N N . GLY A 1 200 ? 2.740 8.293 -9.180 1.00 95.69 200 GLY A N 1
ATOM 1515 C CA . GLY A 1 200 ? 2.444 7.221 -8.242 1.00 95.69 200 GLY A CA 1
ATOM 1516 C C . GLY A 1 200 ? 0.953 6.944 -8.126 1.00 95.69 200 GLY A C 1
ATOM 1517 O O . GLY A 1 200 ? 0.143 7.841 -8.316 1.00 95.69 200 GLY A O 1
ATOM 1518 N N . CYS A 1 201 ? 0.607 5.713 -7.764 1.00 97.44 201 CYS A N 1
ATOM 1519 C CA . CYS 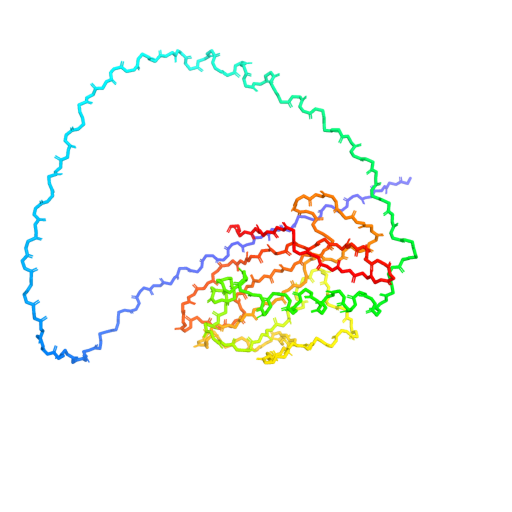A 1 201 ? -0.774 5.283 -7.571 1.00 97.44 201 CYS A CA 1
ATOM 1520 C C . CYS A 1 201 ? -1.107 5.247 -6.082 1.00 97.44 201 CYS A C 1
ATOM 1522 O O . CYS A 1 201 ? -0.382 4.645 -5.290 1.00 97.44 201 CYS A O 1
ATOM 1524 N N . PHE A 1 202 ? -2.224 5.854 -5.706 1.00 97.19 202 PHE A N 1
ATOM 1525 C CA . PHE A 1 202 ? -2.760 5.829 -4.355 1.00 97.19 202 PHE A CA 1
ATOM 1526 C C . PHE A 1 202 ? -3.749 4.681 -4.220 1.00 97.19 202 PHE A C 1
ATOM 1528 O O . PHE A 1 202 ? -4.672 4.548 -5.020 1.00 97.19 202 PHE A O 1
ATOM 1535 N N . LEU A 1 203 ? -3.561 3.866 -3.190 1.00 97.44 203 LEU A N 1
ATOM 1536 C CA . LEU A 1 203 ? -4.428 2.759 -2.826 1.00 97.44 203 LEU A CA 1
ATOM 1537 C C . LEU A 1 203 ? -5.090 3.077 -1.489 1.00 97.44 203 LEU A C 1
ATOM 1539 O O . LEU A 1 203 ? -4.406 3.250 -0.477 1.00 97.44 203 LEU A O 1
ATOM 1543 N N . ASN A 1 204 ? -6.416 3.139 -1.496 1.00 96.88 204 ASN A N 1
ATOM 1544 C CA . ASN A 1 204 ? -7.233 3.375 -0.319 1.00 96.88 204 ASN A CA 1
ATOM 1545 C C . ASN A 1 204 ? -7.674 2.038 0.279 1.00 96.88 204 ASN A C 1
ATOM 1547 O O . ASN A 1 204 ? -8.145 1.145 -0.431 1.00 96.88 204 ASN A O 1
ATOM 1551 N N . PHE A 1 205 ? -7.538 1.920 1.595 1.00 96.69 205 PHE A N 1
ATOM 1552 C CA . PHE A 1 205 ? -8.034 0.793 2.371 1.00 96.69 205 PHE A CA 1
ATOM 1553 C C . PHE A 1 205 ? -8.944 1.296 3.483 1.00 96.69 205 PHE A C 1
ATOM 1555 O O . PHE A 1 205 ? -8.617 2.256 4.189 1.00 96.69 205 PHE A O 1
ATOM 1562 N N . THR A 1 206 ? -10.064 0.611 3.664 1.00 95.06 206 THR A N 1
ATOM 1563 C CA . THR A 1 206 ? -10.998 0.848 4.763 1.00 95.06 206 THR A CA 1
ATOM 1564 C C . THR A 1 206 ? -10.825 -0.246 5.804 1.00 95.06 206 THR A C 1
ATOM 1566 O O . THR A 1 206 ? -10.655 -1.420 5.471 1.00 95.06 206 THR A O 1
ATOM 1569 N N . VAL A 1 207 ? -10.824 0.146 7.075 1.00 95.44 207 VAL A N 1
ATOM 1570 C CA . VAL A 1 207 ? -10.696 -0.783 8.196 1.00 95.44 207 VAL A CA 1
ATOM 1571 C C . VAL A 1 207 ? -12.082 -1.121 8.718 1.00 95.44 207 VAL A C 1
ATOM 1573 O O . VAL A 1 207 ? -12.867 -0.239 9.064 1.00 95.44 207 VAL A O 1
ATOM 1576 N N . HIS A 1 208 ? -12.366 -2.414 8.809 1.00 92.56 208 HIS A N 1
ATOM 1577 C CA . HIS A 1 208 ? -13.615 -2.938 9.337 1.00 92.56 208 HIS A CA 1
ATOM 1578 C C . HIS A 1 208 ? -13.339 -3.900 10.489 1.00 92.56 208 HIS A C 1
ATOM 1580 O O . HIS A 1 208 ? -12.328 -4.604 10.508 1.00 92.56 208 HIS A O 1
ATOM 1586 N N . ARG A 1 209 ? -14.269 -3.960 11.442 1.00 91.88 209 ARG A N 1
ATOM 1587 C CA . ARG A 1 209 ? -14.261 -4.987 12.484 1.00 91.88 209 ARG A CA 1
ATOM 1588 C C . ARG A 1 209 ? -14.912 -6.260 11.944 1.00 91.88 209 ARG A C 1
ATOM 1590 O O . ARG A 1 209 ? -16.037 -6.217 11.452 1.00 91.88 209 ARG A O 1
ATOM 1597 N N . GLN A 1 210 ? -14.222 -7.389 12.063 1.00 92.62 210 GLN A N 1
ATOM 1598 C CA . GLN A 1 210 ? -14.713 -8.718 11.711 1.00 92.62 210 GLN A CA 1
ATOM 1599 C C . GLN A 1 210 ? -14.583 -9.640 12.932 1.00 92.62 210 GLN A C 1
ATOM 1601 O O . GLN A 1 210 ? -13.538 -10.244 13.180 1.00 92.62 210 GLN A O 1
ATOM 1606 N N . GLY A 1 211 ? -15.657 -9.719 13.723 1.00 91.81 211 GLY A N 1
ATOM 1607 C CA . GLY A 1 211 ? -15.642 -10.390 15.025 1.00 91.81 211 GLY A CA 1
ATOM 1608 C C . GLY A 1 211 ? -14.734 -9.660 16.018 1.00 91.81 211 GLY A C 1
ATOM 1609 O O . GLY A 1 211 ? -14.916 -8.467 16.273 1.00 91.81 211 GLY A O 1
ATOM 1610 N N . ASP A 1 212 ? -13.743 -10.378 16.544 1.00 91.50 212 ASP A N 1
ATOM 1611 C CA . ASP A 1 212 ? -12.744 -9.845 17.482 1.00 91.50 212 ASP A CA 1
ATOM 1612 C C . ASP A 1 212 ? -11.504 -9.267 16.788 1.00 91.50 212 ASP A C 1
ATOM 1614 O O . ASP A 1 212 ? -10.586 -8.804 17.455 1.00 91.50 212 ASP A O 1
ATOM 1618 N N . ASN A 1 213 ? -11.460 -9.297 15.453 1.00 93.88 213 ASN A N 1
ATOM 1619 C CA . ASN A 1 213 ? -10.319 -8.825 14.677 1.00 93.88 213 ASN A CA 1
ATOM 1620 C C . ASN A 1 213 ? -10.679 -7.601 13.836 1.00 93.88 213 ASN A C 1
ATOM 1622 O O . ASN A 1 213 ? -11.846 -7.343 13.532 1.00 93.88 213 ASN A O 1
ATOM 1626 N N . TYR A 1 214 ? -9.646 -6.893 13.394 1.00 95.00 214 TYR A N 1
ATOM 1627 C CA . TYR A 1 214 ? -9.751 -5.820 12.415 1.00 95.00 214 TYR A CA 1
ATOM 1628 C C . TYR A 1 214 ? -9.114 -6.242 11.094 1.00 95.00 214 TYR A C 1
ATOM 1630 O O . TYR A 1 214 ? -8.028 -6.829 11.063 1.00 95.00 214 TYR A O 1
ATOM 1638 N N . VAL A 1 215 ? -9.799 -5.925 10.000 1.00 95.56 215 VAL A N 1
ATOM 1639 C CA . VAL A 1 215 ? -9.391 -6.270 8.638 1.00 95.56 215 VAL A CA 1
ATOM 1640 C C . VAL A 1 215 ? -9.360 -5.002 7.802 1.00 95.56 215 VAL A C 1
ATOM 1642 O O . VAL A 1 215 ? -10.293 -4.199 7.853 1.00 95.56 215 VAL A O 1
ATOM 1645 N N . ALA A 1 216 ? -8.288 -4.822 7.033 1.00 96.44 216 ALA A N 1
ATOM 1646 C CA . ALA A 1 216 ? -8.254 -3.823 5.973 1.00 96.44 216 ALA A CA 1
ATOM 1647 C C . ALA A 1 216 ? -8.776 -4.433 4.675 1.00 96.44 216 ALA A C 1
ATOM 1649 O O . ALA A 1 216 ? -8.310 -5.486 4.245 1.00 96.44 216 ALA A O 1
ATOM 1650 N N . ALA A 1 217 ? -9.706 -3.737 4.034 1.00 95.38 217 ALA A N 1
ATOM 16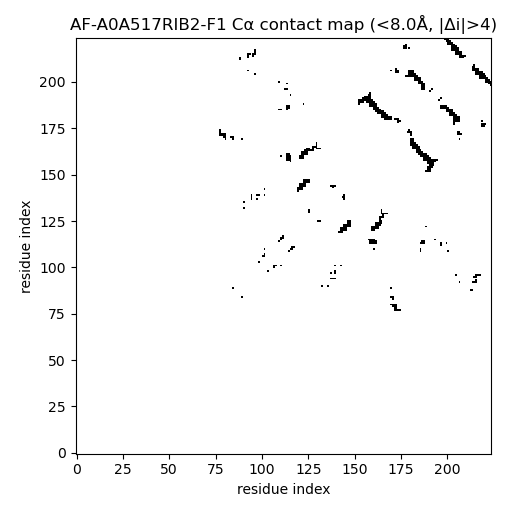51 C CA . ALA A 1 217 ? -10.187 -4.064 2.705 1.00 95.38 217 ALA A CA 1
ATOM 1652 C C . ALA A 1 217 ? -9.822 -2.936 1.743 1.00 95.38 217 ALA A C 1
ATOM 1654 O O . ALA A 1 217 ? -10.025 -1.760 2.045 1.00 95.38 217 ALA A O 1
ATOM 1655 N N . PHE A 1 218 ? -9.288 -3.295 0.577 1.00 96.31 218 PHE A N 1
ATOM 1656 C CA . PHE A 1 218 ? -9.110 -2.350 -0.520 1.00 96.31 218 PHE A CA 1
ATOM 1657 C C . PHE A 1 218 ? -10.460 -1.745 -0.923 1.00 96.31 218 PHE A C 1
ATOM 1659 O O . PHE A 1 218 ? -11.415 -2.486 -1.161 1.00 96.31 218 PHE A O 1
ATOM 1666 N N . SER A 1 219 ? -10.529 -0.418 -1.010 1.00 94.56 219 SER A N 1
ATOM 1667 C CA . SER A 1 219 ? -11.751 0.308 -1.367 1.00 94.56 219 SER A CA 1
ATOM 1668 C C . SER A 1 219 ? -11.660 0.970 -2.738 1.00 94.56 219 SER A C 1
ATOM 1670 O O . SER A 1 219 ? -12.592 0.863 -3.533 1.00 94.56 219 SER A O 1
ATOM 1672 N N . SER A 1 220 ? -10.545 1.632 -3.047 1.00 95.25 220 SER A N 1
ATOM 1673 C CA . SER A 1 220 ? -10.356 2.303 -4.334 1.00 95.25 220 SER A CA 1
ATOM 1674 C C . SER A 1 220 ? -8.888 2.572 -4.641 1.00 95.25 220 SER A C 1
ATOM 1676 O O . SER A 1 220 ? -8.030 2.566 -3.755 1.00 95.25 220 SER A O 1
ATOM 1678 N N . SER A 1 221 ? -8.597 2.851 -5.910 1.00 95.94 221 SER A N 1
ATOM 1679 C CA . SER A 1 221 ? -7.290 3.330 -6.355 1.00 95.94 221 SER A CA 1
ATOM 1680 C C . SER A 1 221 ? -7.426 4.585 -7.202 1.00 95.94 221 SER A C 1
ATOM 1682 O O . SER A 1 221 ? -8.383 4.707 -7.966 1.00 95.94 221 SER A O 1
ATOM 1684 N N . PHE A 1 222 ? -6.437 5.466 -7.123 1.00 94.19 222 PHE A N 1
ATOM 1685 C CA . PHE A 1 222 ? -6.346 6.675 -7.931 1.00 94.19 222 PHE A CA 1
ATOM 1686 C C . PHE A 1 222 ? -4.924 6.828 -8.483 1.00 94.19 222 PHE A C 1
ATOM 1688 O O . PHE A 1 222 ? -3.956 6.693 -7.736 1.00 94.19 222 PHE A O 1
ATOM 1695 N N . ASP A 1 223 ? -4.803 7.066 -9.786 1.00 92.06 223 ASP A N 1
ATOM 1696 C CA . ASP A 1 223 ? -3.540 7.310 -10.492 1.00 92.06 223 ASP A CA 1
ATOM 1697 C C . ASP A 1 223 ? -3.679 8.673 -11.202 1.00 92.06 223 ASP A C 1
ATOM 1699 O O . ASP A 1 223 ? -4.473 8.757 -12.144 1.00 92.06 223 ASP A O 1
ATOM 1703 N N . PRO A 1 224 ? -3.067 9.746 -10.660 1.00 86.94 224 PRO A N 1
ATOM 1704 C CA . PRO A 1 224 ? -3.248 11.126 -11.114 1.00 86.94 224 PRO A CA 1
ATOM 1705 C C . PRO A 1 224 ? -2.580 11.450 -12.453 1.00 86.94 224 PRO A C 1
ATOM 1707 O O . PRO A 1 224 ? -1.539 10.839 -12.785 1.00 86.94 224 PRO A O 1
#

Mean predicted aligned error: 13.86 Å